Protein AF-A0A356BVE5-F1 (afdb_monomer_lite)

Foldseek 3Di:
DDPVVVVVVVVVVVVVVVVVVLVVVLVVLLVVLVVCLVVVNDLDDPVVLVVQLVVQLVPDDVVCSVVSSVVSVVSSVVSSVSSVVNCVVVVSVVVSLVVQQAPDDDQFAEEEEEPPQDPVNVVVVCVVRVNYDYDYDDDPLRQLQCQLVVVGFWYKAFDDPVVVVSCVVSVKDFDDWDPDVGIITIIHNGNHDDPPDPDDDDDDDDDDPPDD

Secondary structure (DSSP, 8-state):
--HHHHHHHHHHHHHHHHHHHHHHHHHHHHHHHHHHHHHT--S--HHHHHHHHHHHHHTS-TTTHHHHHHHHHHHHHHHHHHHHHHHHHTTHHHHHHHHHTTSPPPPP-EEEE-TT--HHHHHHHHHHSTTPEEEE-S-HHHHHHHHHHTSSSEEEEES-HHHHHHHHHHT-EEEEEEESSSEEEEEESS----TT-S--------------

Sequence (212 aa):
MGELERLRQELSIIDQGLLEQFLKRMMIVDQVAEHKGKTEGKVFIPEQEERVVREAEANTPPEFRPYASVFARTLMRLSRERQYERLMDSGLVLVQVLQHAKEPQGQVRTLALLPGLGRDDTQVVAALYPEAALVQTDDAGSACRQVAEGSIDYALLPFTEELVFLLEKHALYVQACLPLNRRYFAVGSKLILPSDVQSVRFLIQIKTVETL

pLDDT: mean 80.47, std 14.73, range [34.31, 97.88]

Radius of gyration: 22.41 Å; chains: 1; bounding box: 54×41×66 Å

Structure (mmCIF, N/CA/C/O backbone):
data_AF-A0A356BVE5-F1
#
_entry.id   AF-A0A356BVE5-F1
#
loop_
_atom_site.group_PDB
_atom_site.id
_atom_site.type_symbol
_atom_site.label_atom_id
_atom_site.label_alt_id
_atom_site.label_comp_id
_atom_site.label_asym_id
_atom_site.label_entity_id
_atom_site.label_seq_id
_atom_site.pdbx_PDB_ins_code
_atom_site.Cartn_x
_atom_site.Cartn_y
_atom_site.Cartn_z
_atom_site.occupancy
_atom_site.B_iso_or_equiv
_atom_site.auth_seq_id
_atom_site.auth_comp_id
_atom_site.auth_asym_id
_atom_site.auth_atom_id
_atom_site.pdbx_PDB_model_num
ATOM 1 N N . MET A 1 1 ? -22.995 8.667 40.325 1.00 64.56 1 MET A N 1
ATOM 2 C CA . MET A 1 1 ? -22.071 8.535 39.178 1.00 64.56 1 MET A CA 1
ATOM 3 C C . MET A 1 1 ? -20.786 9.259 39.516 1.00 64.56 1 MET A C 1
ATOM 5 O O . MET A 1 1 ? -20.868 10.403 39.946 1.00 64.56 1 MET A O 1
ATOM 9 N N . GLY A 1 2 ? -19.644 8.576 39.420 1.00 91.75 2 GLY A N 1
ATOM 10 C CA . GLY A 1 2 ? -18.334 9.193 39.641 1.00 91.75 2 GLY A CA 1
ATOM 11 C C . GLY A 1 2 ? -17.911 10.048 38.447 1.00 91.75 2 GLY A C 1
ATOM 12 O O . GLY A 1 2 ? -18.400 9.842 37.340 1.00 91.75 2 GLY A O 1
ATOM 13 N N . GLU A 1 3 ? -16.997 10.988 38.670 1.00 92.00 3 GLU A N 1
ATOM 14 C CA . GLU A 1 3 ? -16.529 11.931 37.643 1.00 92.00 3 GLU A CA 1
ATOM 15 C C . GLU A 1 3 ? -15.923 11.232 36.417 1.00 92.00 3 GLU A C 1
ATOM 17 O O . GLU A 1 3 ? -16.231 11.576 35.281 1.00 92.00 3 GLU A O 1
ATOM 22 N N . LEU A 1 4 ? -15.156 10.162 36.640 1.00 94.81 4 LEU A N 1
ATOM 23 C CA . LEU A 1 4 ? -14.593 9.342 35.567 1.00 94.81 4 LEU A CA 1
ATOM 24 C C . LEU A 1 4 ? -15.667 8.730 34.654 1.00 94.81 4 LEU A C 1
ATOM 26 O O . LEU A 1 4 ? -15.453 8.594 33.453 1.00 94.81 4 LEU A O 1
ATOM 30 N N . GLU A 1 5 ? -16.816 8.356 35.218 1.00 95.62 5 GLU A N 1
ATOM 31 C CA . GLU A 1 5 ? -17.900 7.753 34.444 1.00 95.62 5 GLU A CA 1
ATOM 32 C C . GLU A 1 5 ? -18.555 8.784 33.521 1.00 95.62 5 GLU A C 1
ATOM 34 O O . GLU A 1 5 ? -18.865 8.469 32.378 1.00 95.62 5 GLU A O 1
ATOM 39 N N . ARG A 1 6 ? -18.687 10.039 33.975 1.00 95.94 6 ARG A N 1
ATOM 40 C CA . ARG A 1 6 ? -19.189 11.131 33.127 1.00 95.94 6 ARG A CA 1
ATOM 41 C C . ARG A 1 6 ? -18.248 11.413 31.961 1.00 95.94 6 ARG A C 1
ATOM 43 O O . ARG A 1 6 ? -18.699 11.457 30.824 1.00 95.94 6 ARG A O 1
ATOM 50 N N . LEU A 1 7 ? -16.943 11.505 32.226 1.00 97.12 7 LEU A N 1
ATOM 51 C CA . LEU A 1 7 ? -15.938 11.715 31.177 1.00 97.12 7 LEU A CA 1
ATOM 52 C C . LEU A 1 7 ? -15.963 10.593 30.125 1.00 97.12 7 LEU A C 1
ATOM 54 O O . LEU A 1 7 ? -15.844 10.854 28.931 1.00 97.12 7 LEU A O 1
ATOM 58 N N . ARG A 1 8 ? -16.169 9.337 30.543 1.00 95.25 8 ARG A N 1
ATOM 59 C CA . ARG A 1 8 ? -16.325 8.202 29.616 1.00 95.25 8 ARG A CA 1
ATOM 60 C C . ARG A 1 8 ? -17.600 8.288 28.784 1.00 95.25 8 ARG A C 1
ATOM 62 O O . ARG A 1 8 ? -17.574 7.934 27.610 1.00 95.25 8 ARG A O 1
ATOM 69 N N . GLN A 1 9 ? -18.698 8.760 29.369 1.00 96.25 9 GLN A N 1
ATOM 70 C CA . GLN A 1 9 ? -19.944 8.978 28.634 1.00 96.25 9 GLN A CA 1
ATOM 71 C C . GLN A 1 9 ? -19.797 10.080 27.583 1.00 96.25 9 GLN A C 1
ATOM 73 O O . GLN A 1 9 ? -20.252 9.904 26.456 1.00 96.25 9 GLN A O 1
ATOM 78 N N . GLU A 1 10 ? -19.118 11.176 27.920 1.00 97.25 10 GLU A N 1
ATOM 79 C CA . GLU A 1 10 ? -18.813 12.244 26.964 1.00 97.25 10 GLU A CA 1
ATOM 80 C C . GLU A 1 10 ? -17.939 11.737 25.808 1.00 97.25 10 GLU A C 1
ATOM 82 O O . GLU A 1 10 ? -18.265 11.983 24.646 1.00 97.25 10 GLU A O 1
ATOM 87 N N . LEU A 1 11 ? -16.893 10.953 26.103 1.00 96.69 11 LEU A N 1
ATOM 88 C CA . LEU A 1 11 ? -16.076 10.303 25.070 1.00 96.69 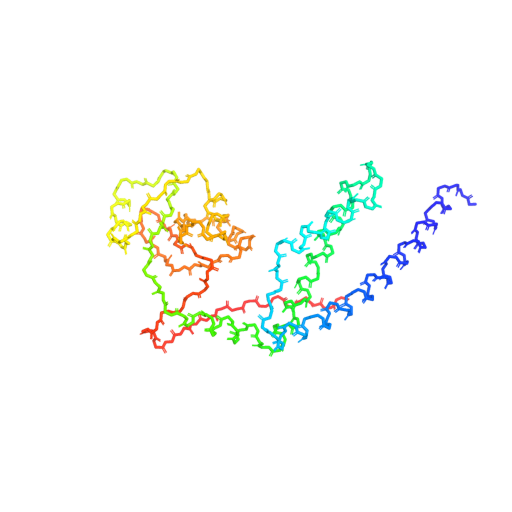11 LEU A CA 1
ATOM 89 C C . LEU A 1 11 ? -16.908 9.381 24.177 1.00 96.69 11 LEU A C 1
ATOM 91 O O . LEU A 1 11 ? -16.806 9.468 22.959 1.00 96.69 11 LEU A O 1
ATOM 95 N N . SER A 1 12 ? -17.790 8.564 24.756 1.00 96.00 12 SER A N 1
ATOM 96 C CA . SER A 1 12 ? -18.639 7.655 23.980 1.00 96.00 12 SER A CA 1
ATOM 97 C C . SER A 1 12 ? -19.542 8.389 22.983 1.00 96.00 12 SER A C 1
ATOM 99 O O . SER A 1 12 ? -19.793 7.869 21.896 1.00 96.00 12 SER A O 1
ATOM 101 N N . ILE A 1 13 ? -20.034 9.583 23.329 1.00 97.50 13 ILE A N 1
ATOM 102 C CA . ILE A 1 13 ? -20.835 10.416 22.420 1.00 97.50 13 ILE A CA 1
ATOM 103 C C . ILE A 1 13 ? -19.965 10.943 21.270 1.00 97.50 13 ILE A C 1
ATOM 105 O O . ILE A 1 13 ? -20.386 10.921 20.112 1.00 97.50 13 ILE A O 1
ATOM 109 N N . ILE A 1 14 ? -18.744 11.391 21.575 1.00 97.88 14 ILE A N 1
ATOM 110 C CA . ILE A 1 14 ? -17.784 11.856 20.564 1.00 97.88 14 ILE A CA 1
ATOM 111 C C . ILE A 1 14 ? -17.415 10.713 19.613 1.00 97.88 14 ILE A C 1
ATOM 113 O O . ILE A 1 14 ? -17.459 10.899 18.397 1.00 97.88 14 ILE A O 1
ATOM 117 N N . ASP A 1 15 ? -17.115 9.529 20.145 1.00 96.62 15 ASP A N 1
ATOM 118 C CA . ASP A 1 15 ? -16.732 8.348 19.367 1.00 96.62 15 ASP A CA 1
ATOM 119 C C . ASP A 1 15 ? -17.838 7.925 18.394 1.00 96.62 15 ASP A C 1
ATOM 121 O O . ASP A 1 15 ? -17.567 7.607 17.233 1.00 96.62 15 ASP A O 1
ATOM 125 N N . GLN A 1 16 ? -19.099 7.996 18.827 1.00 96.62 16 GLN A N 1
ATOM 126 C CA . GLN A 1 16 ? -20.240 7.750 17.950 1.00 96.62 16 GLN A CA 1
ATOM 127 C C . GLN A 1 16 ? -20.296 8.767 16.799 1.00 96.62 16 GLN A C 1
ATOM 129 O O . GLN A 1 16 ? -20.445 8.381 15.638 1.00 96.62 16 GLN A O 1
ATOM 134 N N . GLY A 1 17 ? -20.105 10.056 17.095 1.00 97.44 17 GLY A N 1
ATOM 135 C CA . GLY A 1 17 ? -20.047 11.103 16.073 1.00 97.44 17 GLY A CA 1
ATOM 136 C C . GLY A 1 17 ? -18.886 10.916 15.088 1.00 97.44 17 GLY A C 1
ATOM 137 O O . GLY A 1 17 ? -19.061 11.100 13.880 1.00 97.44 17 GLY A O 1
ATOM 138 N N . LEU A 1 18 ? -17.713 10.498 15.573 1.00 95.69 18 LEU A N 1
ATOM 139 C CA . LEU A 1 18 ? -16.561 10.173 14.729 1.00 95.69 18 LEU A CA 1
ATOM 140 C C . LEU A 1 18 ? -16.871 9.009 13.786 1.00 95.69 18 LEU A C 1
ATOM 142 O O . LEU A 1 18 ? -16.563 9.097 12.594 1.00 95.69 18 LEU A O 1
ATOM 146 N N . LEU A 1 19 ? -17.516 7.953 14.287 1.00 94.94 19 LEU A N 1
ATOM 147 C CA . LEU A 1 19 ? -17.893 6.799 13.477 1.00 94.94 19 LEU A CA 1
ATOM 148 C C . LEU A 1 19 ? -18.909 7.177 12.392 1.00 94.94 19 LEU A C 1
ATOM 150 O O . LEU A 1 19 ? -18.748 6.788 11.236 1.00 94.94 19 LEU A O 1
ATOM 154 N N . GLU A 1 20 ? -19.912 7.995 12.717 1.00 97.00 20 GLU A N 1
ATOM 155 C CA . GLU A 1 20 ? -20.885 8.486 11.735 1.00 97.00 20 GLU A CA 1
ATOM 156 C C . GLU A 1 20 ? -20.225 9.299 10.610 1.00 97.00 20 GLU A C 1
ATOM 158 O O . GLU A 1 20 ? -20.538 9.113 9.429 1.00 97.00 20 GLU A O 1
ATOM 163 N N . GLN A 1 21 ? -19.290 10.192 10.951 1.00 97.50 21 GLN A N 1
ATOM 164 C CA . GLN A 1 21 ? -18.545 10.967 9.953 1.00 97.50 21 GLN A CA 1
ATOM 165 C C . GLN A 1 21 ? -17.610 10.081 9.129 1.00 97.50 21 GLN A C 1
ATOM 167 O O . GLN A 1 21 ? -17.498 10.256 7.912 1.00 97.50 21 GLN A O 1
ATOM 172 N N . PHE A 1 22 ? -16.979 9.094 9.763 1.00 95.19 22 PHE A N 1
ATOM 173 C CA . PHE A 1 22 ? -16.153 8.114 9.075 1.00 95.19 22 PHE A CA 1
ATOM 174 C C . PHE A 1 22 ? -16.964 7.310 8.049 1.00 95.19 22 PHE A C 1
ATOM 176 O O . PHE A 1 22 ? -16.533 7.184 6.904 1.00 95.19 22 PHE A O 1
ATOM 183 N N . LEU A 1 23 ? -18.166 6.843 8.394 1.00 94.69 23 LEU A N 1
ATOM 184 C CA . LEU A 1 23 ? -19.033 6.111 7.464 1.00 94.69 23 LEU A CA 1
ATOM 185 C C . LEU A 1 23 ? -19.433 6.965 6.255 1.00 94.69 23 LEU A C 1
ATOM 187 O O . LEU A 1 23 ? -19.288 6.521 5.114 1.00 94.69 23 LEU A O 1
ATOM 191 N N . LYS A 1 24 ? -19.851 8.219 6.477 1.00 97.12 24 LYS A N 1
ATOM 192 C CA . LYS A 1 24 ? -20.146 9.169 5.386 1.00 97.12 24 LYS A CA 1
ATOM 193 C C . LYS A 1 24 ? -18.942 9.354 4.468 1.00 97.12 24 LYS A C 1
ATOM 195 O O . LYS A 1 24 ? -19.069 9.331 3.245 1.00 97.12 24 LYS A O 1
ATOM 200 N N . ARG A 1 25 ? -17.756 9.492 5.059 1.00 96.56 2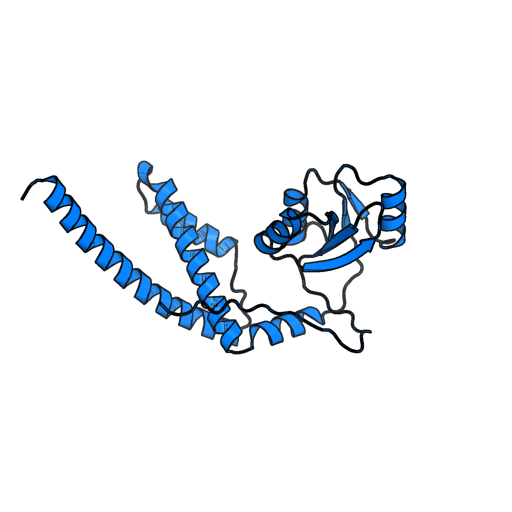5 ARG A N 1
ATOM 201 C CA . ARG A 1 25 ? -16.497 9.588 4.325 1.00 96.56 25 ARG A CA 1
ATOM 202 C C . ARG A 1 25 ? -16.242 8.337 3.478 1.00 96.56 25 ARG A C 1
ATOM 204 O O . ARG A 1 25 ? -15.861 8.482 2.320 1.00 96.56 25 ARG A O 1
ATOM 211 N N . MET A 1 26 ? -16.482 7.133 3.999 1.00 94.06 26 MET A N 1
ATOM 212 C CA . MET A 1 26 ? -16.304 5.887 3.239 1.00 94.06 26 MET A CA 1
ATOM 213 C C . MET A 1 26 ? -17.285 5.757 2.064 1.00 94.06 26 MET A C 1
ATOM 215 O O . MET A 1 26 ? -16.895 5.283 1.000 1.00 94.06 26 MET A O 1
ATOM 219 N N . MET A 1 27 ? -18.515 6.264 2.189 1.00 94.38 27 MET A N 1
ATOM 220 C CA . MET A 1 27 ? -19.449 6.339 1.054 1.00 94.38 27 MET A CA 1
ATOM 221 C C . MET A 1 27 ? -18.940 7.262 -0.064 1.00 94.38 27 MET A C 1
ATOM 223 O O . MET A 1 27 ? -19.123 6.970 -1.243 1.00 94.38 27 MET A O 1
ATOM 227 N N . ILE A 1 28 ? -18.274 8.366 0.286 1.00 95.81 28 ILE A N 1
ATOM 228 C CA . ILE A 1 28 ? -17.637 9.250 -0.702 1.00 95.81 28 ILE A CA 1
ATOM 229 C C . ILE A 1 28 ? -16.434 8.550 -1.347 1.00 95.81 28 ILE A C 1
ATOM 231 O O . ILE A 1 28 ? -16.232 8.666 -2.553 1.00 95.81 28 ILE A O 1
ATOM 235 N N . VAL A 1 29 ? -15.652 7.789 -0.576 1.00 91.69 29 VAL A N 1
ATOM 236 C CA . VAL A 1 29 ? -14.533 6.989 -1.106 1.00 91.69 29 VAL A CA 1
ATOM 237 C C . VAL A 1 29 ? -15.011 5.995 -2.170 1.00 91.69 29 VAL A C 1
ATOM 239 O O . VAL A 1 29 ? -14.352 5.867 -3.201 1.00 91.69 29 VAL A O 1
ATOM 242 N N . ASP A 1 30 ? -16.167 5.358 -1.973 1.00 88.94 30 ASP A N 1
ATOM 243 C CA . ASP A 1 30 ? -16.787 4.492 -2.984 1.00 88.94 30 ASP A CA 1
ATOM 244 C C . ASP A 1 30 ? -17.065 5.247 -4.298 1.00 88.94 30 ASP A C 1
ATOM 246 O O . ASP A 1 30 ? -16.739 4.756 -5.379 1.00 88.94 30 ASP A O 1
ATOM 250 N N . GLN A 1 31 ? -17.599 6.470 -4.219 1.00 91.38 31 GLN A N 1
ATOM 251 C CA . GLN A 1 31 ? -17.848 7.311 -5.398 1.00 91.38 31 GLN A CA 1
ATOM 252 C C . GLN A 1 31 ? -16.543 7.747 -6.082 1.00 91.38 31 GLN A C 1
ATOM 254 O O . GLN A 1 31 ? -16.457 7.775 -7.311 1.00 91.38 31 GLN A O 1
ATOM 259 N N . VAL A 1 32 ? -15.502 8.058 -5.300 1.00 88.56 32 VAL A N 1
ATOM 260 C CA . VAL A 1 32 ? -14.163 8.376 -5.823 1.00 88.56 32 VAL A CA 1
ATOM 261 C C . VAL A 1 32 ? -13.578 7.177 -6.569 1.00 88.56 32 VAL A C 1
ATOM 263 O O . VAL A 1 32 ? -13.004 7.364 -7.642 1.00 88.56 32 VAL A O 1
ATOM 266 N N . ALA A 1 33 ? -13.740 5.961 -6.041 1.00 81.94 33 ALA A N 1
ATOM 267 C CA . ALA A 1 33 ? -13.296 4.734 -6.698 1.00 81.94 33 ALA A CA 1
ATOM 268 C C . ALA A 1 33 ? -13.981 4.554 -8.059 1.00 81.94 33 ALA A C 1
ATOM 270 O O . ALA A 1 33 ? -13.308 4.341 -9.065 1.00 81.94 33 ALA A O 1
ATOM 271 N N . GLU A 1 34 ? -15.306 4.717 -8.107 1.00 84.19 34 GLU A N 1
ATOM 272 C CA . GLU A 1 34 ? -16.080 4.616 -9.348 1.00 84.19 34 GLU A CA 1
ATOM 273 C C . GLU A 1 34 ? -15.639 5.663 -10.383 1.00 84.19 34 GLU A C 1
ATOM 275 O O . GLU A 1 34 ? -15.455 5.348 -11.560 1.00 84.19 34 GLU A O 1
ATOM 280 N N . HIS A 1 35 ? -15.424 6.908 -9.949 1.00 83.62 35 HIS A N 1
ATOM 281 C CA . HIS A 1 35 ? -14.954 7.974 -10.830 1.00 83.62 35 HIS A CA 1
ATOM 282 C C . HIS A 1 35 ? -13.553 7.688 -11.385 1.00 83.62 35 HIS A C 1
ATOM 284 O O . HIS A 1 35 ? -13.338 7.817 -12.589 1.00 83.62 35 HIS A O 1
ATOM 290 N N . LYS A 1 36 ? -12.611 7.261 -10.534 1.00 77.25 36 LYS A N 1
ATOM 291 C CA . LYS A 1 36 ? -11.247 6.899 -10.949 1.00 77.25 36 LYS A CA 1
ATOM 292 C C . LYS A 1 36 ? -11.218 5.684 -11.871 1.00 77.25 36 LYS A C 1
ATOM 294 O O . LYS A 1 36 ? -10.424 5.666 -12.802 1.00 77.25 36 LYS A O 1
ATOM 299 N N . GLY A 1 37 ? -12.101 4.708 -11.659 1.00 68.50 37 GLY A N 1
ATOM 300 C CA . GLY A 1 37 ? -12.251 3.566 -12.561 1.00 68.50 37 GLY A CA 1
ATOM 301 C C . GLY A 1 37 ? -12.640 3.989 -13.981 1.00 68.50 37 GLY A C 1
ATOM 302 O O . GLY A 1 37 ? -12.123 3.432 -14.942 1.00 68.50 37 GLY A O 1
ATOM 303 N N . LYS A 1 38 ? -13.490 5.018 -14.117 1.00 70.75 38 LYS A N 1
ATOM 304 C CA . LYS A 1 38 ? -13.909 5.581 -15.416 1.00 70.75 38 LYS A CA 1
ATOM 305 C C . LYS A 1 38 ? -12.834 6.444 -16.084 1.00 70.75 38 LYS A C 1
ATOM 307 O O . LYS A 1 38 ? -12.825 6.539 -17.305 1.00 70.75 38 LYS A O 1
ATOM 312 N N . THR A 1 39 ? -11.979 7.101 -15.301 1.00 71.00 39 THR A N 1
ATOM 313 C CA . THR A 1 39 ? -10.958 8.048 -15.791 1.00 71.00 39 THR A CA 1
ATOM 314 C C . THR A 1 39 ? -9.531 7.492 -15.783 1.00 71.00 39 THR A C 1
ATOM 316 O O . THR A 1 39 ? -8.602 8.231 -16.088 1.00 71.00 39 THR A O 1
ATOM 319 N N . GLU A 1 40 ? -9.350 6.215 -15.425 1.00 60.88 40 GLU A N 1
ATOM 320 C CA . GLU A 1 40 ? -8.048 5.537 -15.274 1.00 60.88 40 GLU A CA 1
ATOM 321 C C . GLU A 1 40 ? -7.094 6.222 -14.269 1.00 60.88 40 GLU A C 1
ATOM 323 O O . GLU A 1 40 ? -5.869 6.107 -14.334 1.00 60.88 40 GLU A O 1
ATOM 328 N N . GLY A 1 41 ? -7.651 6.943 -13.292 1.00 61.94 41 GLY A N 1
ATOM 329 C CA . GLY A 1 41 ? -6.875 7.663 -12.283 1.00 61.94 41 GLY A CA 1
ATOM 330 C C . GLY A 1 41 ? -6.212 6.738 -11.255 1.00 61.94 41 GLY A C 1
ATOM 331 O O . GLY A 1 41 ? -6.839 5.821 -10.724 1.00 61.94 41 GLY A O 1
ATOM 332 N N . LYS A 1 42 ? -4.955 7.026 -10.881 1.00 69.06 42 LYS A N 1
ATOM 333 C CA . LYS A 1 42 ? -4.237 6.279 -9.830 1.00 69.06 42 LYS A CA 1
ATOM 334 C C . LYS A 1 42 ? -4.932 6.411 -8.463 1.00 69.06 42 LYS A C 1
ATOM 336 O O . LYS A 1 42 ? -5.349 7.495 -8.039 1.00 69.06 42 LYS A O 1
ATOM 341 N N . VAL A 1 43 ? -5.025 5.300 -7.727 1.00 70.75 43 VAL A N 1
ATOM 342 C CA . VAL A 1 43 ? -5.578 5.288 -6.360 1.00 70.75 43 VAL A CA 1
ATOM 343 C C . VAL A 1 43 ? -4.628 5.984 -5.385 1.00 70.75 43 VAL A C 1
ATOM 345 O O . VAL A 1 43 ? -5.072 6.859 -4.643 1.00 70.75 43 VAL A O 1
ATOM 348 N N . PHE A 1 44 ? -3.334 5.653 -5.433 1.00 70.50 44 PHE A N 1
ATOM 349 C CA . PHE A 1 44 ? -2.294 6.268 -4.607 1.00 70.50 44 PHE A CA 1
ATOM 350 C C . PHE A 1 44 ? -1.589 7.414 -5.345 1.00 70.50 44 PHE A C 1
ATOM 352 O O . PHE A 1 44 ? -1.034 7.217 -6.426 1.00 70.50 44 PHE A O 1
ATOM 359 N N . ILE A 1 45 ? -1.608 8.606 -4.742 1.00 75.75 45 ILE A N 1
ATOM 360 C CA . ILE A 1 45 ? -0.908 9.804 -5.224 1.00 75.75 45 ILE A CA 1
ATOM 361 C C . ILE A 1 45 ? -0.165 10.406 -4.017 1.00 75.75 45 ILE A C 1
ATOM 363 O O . ILE A 1 45 ? -0.806 11.066 -3.195 1.00 75.75 45 ILE A O 1
ATOM 367 N N . PRO A 1 46 ? 1.156 10.174 -3.877 1.00 71.31 46 PRO A N 1
ATOM 368 C CA . PRO A 1 46 ? 1.920 10.552 -2.684 1.00 71.31 46 PRO A CA 1
ATOM 369 C C . PRO A 1 46 ? 1.793 12.032 -2.307 1.00 71.31 46 PRO A C 1
ATOM 371 O O . PRO A 1 46 ? 1.544 12.358 -1.150 1.00 71.31 46 PRO A O 1
ATOM 374 N N . GLU A 1 47 ? 1.900 12.926 -3.291 1.00 75.44 47 GLU A N 1
ATOM 375 C CA . GLU A 1 47 ? 1.840 14.378 -3.079 1.00 75.44 47 GLU A CA 1
ATOM 376 C C . GLU A 1 47 ? 0.490 14.827 -2.512 1.00 75.44 47 GLU A C 1
ATOM 378 O O . GLU A 1 47 ? 0.424 15.675 -1.622 1.00 75.44 47 GLU A O 1
ATOM 383 N N . GLN A 1 48 ? -0.595 14.218 -2.993 1.00 79.31 48 GLN A N 1
ATOM 384 C CA . GLN A 1 48 ? -1.943 14.517 -2.531 1.00 79.31 48 GLN A CA 1
ATOM 385 C C . GLN A 1 48 ? -2.155 14.053 -1.089 1.00 79.31 48 GLN A C 1
ATOM 387 O O . GLN A 1 48 ? -2.794 14.757 -0.308 1.00 79.31 48 GLN A O 1
ATOM 392 N N . GLU A 1 49 ? -1.635 12.883 -0.720 1.00 83.31 49 GLU A N 1
ATOM 393 C CA . GLU A 1 49 ? -1.749 12.390 0.654 1.00 83.31 49 GLU A CA 1
ATOM 394 C C . GLU A 1 49 ? -0.900 13.205 1.623 1.00 83.31 49 GLU A C 1
ATOM 396 O O . GLU A 1 49 ? -1.363 13.540 2.712 1.00 83.31 49 GLU A O 1
ATOM 401 N N . GLU A 1 50 ? 0.308 13.587 1.214 1.00 81.38 50 GLU A N 1
ATOM 402 C CA . GLU A 1 50 ? 1.169 14.444 2.022 1.00 81.38 50 GLU A CA 1
ATOM 403 C C . GLU A 1 50 ? 0.541 15.833 2.222 1.00 81.38 50 GLU A C 1
ATOM 405 O O . GLU A 1 50 ? 0.599 16.383 3.322 1.00 81.38 50 GLU A O 1
ATOM 410 N N . ARG A 1 51 ? -0.154 16.371 1.208 1.00 92.25 51 ARG A N 1
ATOM 411 C CA . ARG A 1 51 ? -0.953 17.598 1.346 1.00 92.25 51 ARG A CA 1
ATOM 412 C C . ARG A 1 51 ? -2.048 17.446 2.406 1.00 92.25 51 ARG A C 1
ATOM 414 O O . ARG A 1 51 ? -2.167 18.311 3.267 1.00 92.25 51 ARG A O 1
ATOM 421 N N . VAL A 1 52 ? -2.806 16.346 2.384 1.00 91.00 52 VAL A N 1
ATOM 422 C CA . VAL A 1 52 ? -3.870 16.079 3.373 1.00 91.00 52 VAL A CA 1
ATOM 423 C C . VAL A 1 52 ? -3.305 15.978 4.793 1.00 91.00 52 VAL A C 1
ATOM 425 O O . VAL A 1 52 ? -3.905 16.493 5.735 1.00 91.00 52 VAL A O 1
ATOM 428 N N . VAL A 1 53 ? -2.143 15.344 4.961 1.00 89.50 53 VAL A N 1
ATOM 429 C CA . VAL A 1 53 ? -1.477 15.238 6.268 1.00 89.50 53 VAL A CA 1
ATOM 430 C C . VAL A 1 53 ? -1.041 16.609 6.780 1.00 89.50 53 VAL A C 1
ATOM 432 O O . VAL A 1 53 ? -1.341 16.953 7.923 1.00 89.50 53 VAL A O 1
ATOM 435 N N . ARG A 1 54 ? -0.404 17.425 5.934 1.00 92.81 54 ARG A N 1
ATOM 436 C CA . ARG A 1 54 ? -0.001 18.792 6.303 1.00 92.81 54 ARG A CA 1
ATOM 437 C C . ARG A 1 54 ? -1.197 19.666 6.662 1.00 92.81 54 ARG A C 1
ATOM 439 O O . ARG A 1 54 ? -1.118 20.446 7.605 1.00 92.81 54 ARG A O 1
ATOM 446 N N . GLU A 1 55 ? -2.309 19.522 5.946 1.00 95.12 55 GLU A N 1
ATOM 447 C CA . GLU A 1 55 ? -3.560 20.213 6.269 1.00 95.12 55 GLU A CA 1
ATOM 448 C C . GLU A 1 55 ? -4.114 19.776 7.631 1.00 95.12 55 GLU A C 1
ATOM 450 O O . GLU A 1 55 ? -4.544 20.624 8.413 1.00 95.12 55 GLU A O 1
ATOM 455 N N . ALA A 1 56 ? -4.061 18.484 7.962 1.00 93.50 56 ALA A N 1
ATOM 456 C CA . ALA A 1 56 ? -4.469 17.998 9.279 1.00 93.50 56 ALA A CA 1
ATOM 457 C C . ALA A 1 56 ? -3.585 18.575 10.399 1.00 93.50 56 ALA A C 1
ATOM 459 O O . ALA A 1 56 ? -4.097 19.048 11.413 1.00 93.50 56 ALA A O 1
ATOM 460 N N . GLU A 1 57 ? -2.265 18.599 10.206 1.00 93.31 57 GLU A N 1
ATOM 461 C CA . GLU A 1 57 ? -1.316 19.169 11.170 1.00 93.31 57 GLU A CA 1
ATOM 462 C C . GLU A 1 57 ? -1.485 20.688 11.337 1.00 93.31 57 GLU A C 1
ATOM 464 O O . GLU A 1 57 ? -1.446 21.193 12.459 1.00 93.31 57 GLU A O 1
ATOM 469 N N . ALA A 1 58 ? -1.708 21.428 10.246 1.00 95.38 58 ALA A N 1
ATOM 470 C CA . ALA A 1 58 ? -1.881 22.882 10.275 1.00 95.38 58 ALA A CA 1
ATOM 471 C C . ALA A 1 58 ? -3.135 23.313 11.051 1.00 95.38 58 ALA A C 1
ATOM 473 O O . ALA A 1 58 ? -3.115 24.335 11.735 1.00 95.38 58 ALA A O 1
ATOM 474 N N . ASN A 1 59 ? -4.198 22.507 10.987 1.00 94.69 59 ASN A N 1
ATOM 475 C CA . ASN A 1 59 ? -5.459 22.749 11.690 1.00 94.69 59 ASN A CA 1
ATOM 476 C C . ASN A 1 59 ? -5.478 22.198 13.127 1.00 94.69 59 ASN A C 1
ATOM 478 O O . ASN A 1 59 ? -6.517 22.235 13.783 1.00 94.69 59 ASN A O 1
ATOM 482 N N . THR A 1 60 ? -4.347 21.687 13.623 1.00 95.06 60 THR A N 1
ATOM 483 C CA . THR A 1 60 ? -4.250 21.041 14.934 1.00 95.06 60 THR A CA 1
ATOM 484 C C . THR A 1 60 ? -3.267 21.792 15.849 1.00 95.06 60 THR A C 1
ATOM 486 O O . THR A 1 60 ? -2.177 22.177 15.397 1.00 95.06 60 THR A O 1
ATOM 489 N N . PRO A 1 61 ? -3.601 21.994 17.144 1.00 97.06 61 PRO A N 1
ATOM 490 C CA . PRO A 1 61 ? -2.671 22.557 18.124 1.00 97.06 61 PRO A CA 1
ATOM 491 C C . PRO A 1 61 ? -1.337 21.792 18.172 1.00 97.06 61 PRO A C 1
ATOM 493 O O . PRO A 1 61 ? -1.344 20.571 17.982 1.00 97.06 61 PRO A O 1
ATOM 496 N N . PRO A 1 62 ? -0.191 22.466 18.408 1.00 95.06 62 PRO A N 1
ATOM 497 C CA . PRO A 1 62 ? 1.141 21.858 18.328 1.00 95.06 62 PRO A CA 1
ATOM 498 C C . PRO A 1 62 ? 1.297 20.542 19.100 1.00 95.06 62 PRO A C 1
ATOM 500 O O . PRO A 1 62 ? 1.917 19.612 18.586 1.00 95.06 62 PRO A O 1
ATOM 503 N N . GLU A 1 63 ? 0.700 20.439 20.287 1.00 96.81 63 GLU A N 1
ATOM 504 C CA . GLU A 1 63 ? 0.742 19.252 21.143 1.00 96.81 63 GLU A CA 1
ATOM 505 C C . GLU A 1 63 ? 0.023 18.032 20.542 1.00 96.81 63 GLU A C 1
ATOM 507 O O . GLU A 1 63 ? 0.369 16.894 20.863 1.00 96.81 63 GLU A O 1
ATOM 512 N N . PHE A 1 64 ? -0.936 18.250 19.635 1.00 96.25 64 PHE A N 1
ATOM 513 C CA . PHE A 1 64 ? -1.744 17.191 19.031 1.00 96.25 64 PHE A CA 1
ATOM 514 C C . PHE A 1 64 ? -1.371 16.867 17.577 1.00 96.25 64 PHE A C 1
ATOM 516 O O . PHE A 1 64 ? -1.846 15.867 17.034 1.00 96.25 64 PHE A O 1
ATOM 523 N N . ARG A 1 65 ? -0.496 17.654 16.934 1.00 94.50 65 ARG A N 1
ATOM 524 C CA . ARG A 1 65 ? -0.108 17.456 15.520 1.00 94.50 65 ARG A CA 1
ATOM 525 C C . ARG A 1 65 ? 0.387 16.045 15.188 1.00 94.50 65 ARG A C 1
ATOM 527 O O . ARG A 1 65 ? -0.070 15.516 14.175 1.00 94.50 65 ARG A O 1
ATOM 534 N N . PRO A 1 66 ? 1.238 15.389 16.008 1.00 89.94 66 PRO A N 1
ATOM 535 C CA . PRO A 1 66 ? 1.665 14.021 15.716 1.00 89.94 66 PRO A CA 1
ATOM 536 C C . PRO A 1 66 ? 0.480 13.050 15.611 1.00 89.94 66 PRO A C 1
ATOM 538 O O . PRO A 1 66 ? 0.447 12.207 14.716 1.00 89.94 66 PRO A O 1
ATOM 541 N N . TYR A 1 67 ? -0.533 13.208 16.469 1.00 88.88 67 TYR A N 1
ATOM 542 C CA . TYR A 1 67 ? -1.740 12.381 16.439 1.00 88.88 67 TYR A CA 1
ATOM 543 C C . TYR A 1 67 ? -2.605 12.676 15.210 1.00 88.88 67 TYR A C 1
ATOM 545 O O . TYR A 1 67 ? -3.073 11.741 14.561 1.00 88.88 67 TYR A O 1
ATOM 553 N N . ALA A 1 68 ? -2.768 13.949 14.837 1.00 91.31 68 ALA A N 1
ATOM 554 C CA . ALA A 1 68 ? -3.498 14.331 13.626 1.00 91.31 68 ALA A CA 1
ATOM 555 C C . ALA A 1 68 ? -2.847 13.764 12.354 1.00 91.31 68 ALA A C 1
ATOM 557 O O . ALA A 1 68 ? -3.545 13.264 11.472 1.00 91.31 68 ALA A O 1
ATOM 558 N N . SER A 1 69 ? -1.512 13.766 12.297 1.00 81.62 69 SER A N 1
ATOM 559 C CA . SER A 1 69 ? -0.739 13.161 11.210 1.00 81.62 69 SER A CA 1
ATOM 560 C C . SER A 1 69 ? -1.032 11.665 11.071 1.00 81.62 69 SER A C 1
ATOM 562 O O . SER A 1 69 ? -1.401 11.184 9.996 1.00 81.62 69 SER A O 1
ATOM 564 N N . VAL A 1 70 ? -0.947 10.922 12.181 1.00 81.81 70 VAL A N 1
ATOM 565 C CA . VAL A 1 70 ? -1.239 9.479 12.222 1.00 81.81 70 VAL A CA 1
ATOM 566 C C . VAL A 1 70 ? -2.691 9.196 11.840 1.00 81.81 70 VAL A C 1
ATOM 568 O O . VAL A 1 70 ? -2.956 8.284 11.050 1.00 81.81 70 VAL A O 1
ATOM 571 N N . PHE A 1 71 ? -3.632 9.992 12.348 1.00 90.69 71 PHE A N 1
ATOM 572 C CA . PHE A 1 71 ? -5.049 9.863 12.028 1.00 90.69 71 PHE A CA 1
ATOM 573 C C . PHE A 1 71 ? -5.309 10.062 10.530 1.00 90.69 71 PHE A C 1
ATOM 575 O O . PHE A 1 71 ? -5.900 9.193 9.886 1.00 90.69 71 PHE A O 1
ATOM 582 N N . ALA A 1 72 ? -4.793 11.144 9.939 1.00 87.00 72 ALA A N 1
ATOM 583 C CA . ALA A 1 72 ? -4.948 11.436 8.515 1.00 87.00 72 ALA A CA 1
ATOM 584 C C . ALA A 1 72 ? -4.348 10.334 7.627 1.00 87.00 72 ALA A C 1
ATOM 586 O O . ALA A 1 72 ? -5.011 9.857 6.702 1.00 87.00 72 ALA A O 1
ATOM 587 N N . ARG A 1 73 ? -3.132 9.862 7.939 1.00 82.31 73 ARG A N 1
ATOM 588 C CA . ARG A 1 73 ? -2.489 8.748 7.214 1.00 82.31 73 ARG A CA 1
ATOM 589 C C . ARG A 1 73 ? -3.300 7.458 7.320 1.00 82.31 73 ARG A C 1
ATOM 591 O O . ARG A 1 73 ? -3.440 6.740 6.329 1.00 82.31 73 ARG A O 1
ATOM 598 N N . THR A 1 74 ? -3.877 7.182 8.488 1.00 80.75 74 THR A N 1
ATOM 599 C CA . THR A 1 74 ? -4.737 6.009 8.698 1.00 80.75 74 THR A CA 1
ATOM 600 C C . THR A 1 74 ? -6.010 6.102 7.863 1.00 80.75 74 THR A C 1
ATOM 602 O O . THR A 1 74 ? -6.344 5.154 7.154 1.00 80.75 74 THR A O 1
ATOM 605 N N . LEU A 1 75 ? -6.680 7.258 7.856 1.00 89.00 75 LEU A N 1
ATOM 606 C CA . LEU A 1 75 ? -7.853 7.487 7.010 1.00 89.00 75 LEU A CA 1
ATOM 607 C C . LEU A 1 75 ? -7.529 7.339 5.518 1.00 89.00 75 LEU A C 1
ATOM 609 O O . LEU A 1 75 ? -8.312 6.738 4.779 1.00 89.00 75 LEU A O 1
ATOM 613 N N . MET A 1 76 ? -6.386 7.859 5.057 1.00 84.06 76 MET A N 1
ATOM 614 C CA . MET A 1 76 ? -5.937 7.684 3.670 1.00 84.06 76 MET A CA 1
ATOM 615 C C . MET A 1 76 ? -5.716 6.207 3.341 1.00 84.06 76 MET A C 1
ATOM 617 O O . MET A 1 76 ? -6.238 5.735 2.331 1.00 84.06 76 MET A O 1
ATOM 621 N N . ARG A 1 77 ? -5.050 5.452 4.225 1.00 81.44 77 ARG A N 1
ATOM 622 C CA . ARG A 1 77 ? -4.841 4.007 4.061 1.00 81.44 77 ARG A CA 1
ATOM 623 C C . ARG A 1 77 ? -6.157 3.248 3.891 1.00 81.44 77 ARG A C 1
ATOM 625 O O . ARG A 1 77 ? -6.327 2.588 2.870 1.00 81.44 77 ARG A O 1
ATOM 632 N N . LEU A 1 78 ? -7.107 3.437 4.807 1.00 80.62 78 LEU A N 1
ATOM 633 C CA . LEU A 1 78 ? -8.432 2.803 4.734 1.00 80.62 78 LEU A CA 1
ATOM 634 C C . LEU A 1 78 ? -9.194 3.199 3.459 1.00 80.62 78 LEU A C 1
ATOM 636 O O . LEU A 1 78 ? -9.915 2.399 2.870 1.00 80.62 78 LEU A O 1
ATOM 640 N N . SER A 1 79 ? -9.001 4.433 2.985 1.00 86.06 79 SER A N 1
ATOM 641 C CA . SER A 1 79 ? -9.617 4.883 1.730 1.00 86.06 79 SER A CA 1
ATOM 642 C C . SER A 1 79 ? -9.060 4.156 0.519 1.00 86.06 79 SER A C 1
ATOM 644 O O . SER A 1 79 ? -9.803 3.880 -0.420 1.00 86.06 79 SER A O 1
ATOM 646 N N . ARG A 1 80 ? -7.74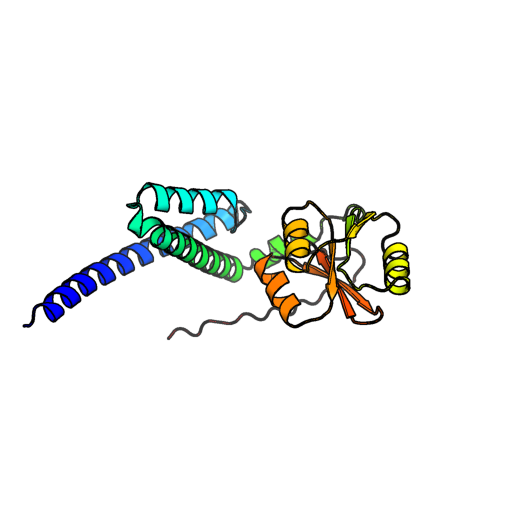5 3.917 0.490 1.00 82.25 80 ARG A N 1
ATOM 647 C CA . ARG A 1 80 ? -7.103 3.188 -0.605 1.00 82.25 80 ARG A CA 1
ATOM 648 C C . ARG A 1 80 ? -7.540 1.739 -0.612 1.00 82.25 80 ARG A C 1
ATOM 650 O O . ARG A 1 80 ? -7.930 1.261 -1.667 1.00 82.25 80 ARG A O 1
ATOM 657 N N . GLU A 1 81 ? -7.516 1.091 0.552 1.00 75.62 81 GLU A N 1
ATOM 658 C CA . GLU A 1 81 ? -7.987 -0.288 0.728 1.00 75.62 81 GLU A CA 1
ATOM 659 C C . GLU A 1 81 ? -9.397 -0.434 0.136 1.00 75.62 81 GLU A C 1
ATOM 661 O O . GLU A 1 81 ? -9.594 -1.216 -0.793 1.00 75.62 81 GLU A O 1
ATOM 666 N N . ARG A 1 82 ? -10.331 0.446 0.524 1.00 84.62 82 ARG A N 1
ATOM 667 C CA . ARG A 1 82 ? -11.694 0.432 -0.021 1.00 84.62 82 ARG A CA 1
ATOM 668 C C . ARG A 1 82 ? -11.781 0.738 -1.521 1.00 84.62 82 ARG A C 1
ATOM 670 O O . ARG A 1 82 ? -12.554 0.108 -2.236 1.00 84.62 82 ARG A O 1
ATOM 677 N N . GLN A 1 83 ? -11.006 1.702 -2.023 1.00 79.75 83 GLN A N 1
ATOM 678 C CA . GLN A 1 83 ? -10.949 1.989 -3.464 1.00 79.75 83 GLN A CA 1
ATOM 679 C C . GLN A 1 83 ? -10.479 0.764 -4.256 1.00 79.75 83 GLN A C 1
ATOM 681 O O . GLN A 1 83 ? -11.056 0.458 -5.298 1.00 79.75 83 GLN A O 1
ATOM 686 N N . TYR A 1 84 ? -9.463 0.055 -3.763 1.00 74.44 84 TYR A N 1
ATOM 687 C CA . TYR A 1 84 ? -8.966 -1.153 -4.411 1.00 74.44 84 TYR A CA 1
ATOM 688 C C . TYR A 1 84 ? -9.990 -2.283 -4.384 1.00 74.44 84 TYR A C 1
ATOM 690 O O . TYR A 1 84 ? -10.194 -2.891 -5.429 1.00 74.44 84 TYR A O 1
ATOM 698 N N . GLU A 1 85 ? -10.685 -2.517 -3.264 1.00 72.06 85 GLU A N 1
ATOM 699 C CA . GLU A 1 85 ? -11.799 -3.480 -3.198 1.00 72.06 85 GLU A CA 1
ATOM 700 C C . GLU A 1 85 ? -12.818 -3.225 -4.318 1.00 72.06 85 GLU A C 1
ATOM 702 O O . GLU A 1 85 ? -13.123 -4.112 -5.112 1.00 72.06 85 GLU A O 1
ATOM 707 N N . ARG A 1 86 ? -13.273 -1.975 -4.467 1.00 74.88 86 ARG A N 1
ATOM 708 C CA . ARG A 1 86 ? -14.292 -1.615 -5.468 1.00 74.88 86 ARG A CA 1
ATOM 709 C C . ARG A 1 86 ? -13.800 -1.746 -6.909 1.00 74.88 86 ARG A C 1
ATOM 711 O O . ARG A 1 86 ? -14.554 -2.156 -7.796 1.00 74.88 86 ARG A O 1
ATOM 718 N N . LEU A 1 87 ? -12.544 -1.394 -7.169 1.00 66.56 87 LEU A N 1
ATOM 719 C CA . LEU A 1 87 ? -11.949 -1.555 -8.496 1.00 66.56 87 LEU A CA 1
ATOM 720 C C . LEU A 1 87 ? -11.689 -3.042 -8.824 1.00 66.56 87 LEU A C 1
ATOM 722 O O . LEU A 1 87 ? -11.747 -3.435 -9.990 1.00 66.56 87 LEU A O 1
ATOM 726 N N . MET A 1 88 ? -11.416 -3.874 -7.815 1.00 63.28 88 MET A N 1
ATOM 727 C CA . MET A 1 88 ? -11.248 -5.324 -7.964 1.00 63.28 88 MET A CA 1
ATOM 728 C C . MET A 1 88 ? -12.582 -6.017 -8.260 1.00 63.28 88 MET A C 1
ATOM 730 O O . MET A 1 88 ? -12.647 -6.802 -9.204 1.00 63.28 88 MET A O 1
ATOM 734 N N . ASP A 1 89 ? -13.652 -5.672 -7.536 1.00 64.62 89 ASP A N 1
ATOM 735 C CA . ASP A 1 89 ? -15.004 -6.217 -7.750 1.00 64.62 89 ASP A CA 1
ATOM 736 C C . ASP A 1 89 ? -15.538 -5.941 -9.165 1.00 64.62 89 ASP A C 1
ATOM 738 O O . ASP A 1 89 ? -16.318 -6.715 -9.717 1.00 64.62 89 ASP A O 1
ATOM 742 N N . SER A 1 90 ? -15.102 -4.839 -9.781 1.00 61.22 90 SER A N 1
ATOM 743 C CA . SER A 1 90 ? -15.460 -4.485 -11.161 1.00 61.22 90 SER A CA 1
ATOM 744 C C . SER A 1 90 ? -14.585 -5.166 -12.224 1.00 61.22 90 SER A C 1
ATOM 746 O O . SER A 1 90 ? -14.824 -4.981 -13.416 1.00 61.22 90 SER A O 1
ATOM 748 N N . GLY A 1 91 ? -13.564 -5.938 -11.828 1.00 54.81 91 GLY A N 1
ATOM 749 C CA . GLY A 1 91 ? -12.596 -6.572 -12.734 1.00 54.81 91 GLY A CA 1
ATOM 750 C C . GLY A 1 91 ? -11.661 -5.588 -13.454 1.00 54.81 91 GLY A C 1
ATOM 751 O O . GLY A 1 91 ? -10.794 -6.008 -14.223 1.00 54.81 91 GLY A O 1
ATOM 752 N N . LEU A 1 92 ? -11.804 -4.283 -13.195 1.00 54.94 92 LEU A N 1
ATOM 753 C CA . LEU A 1 92 ? -11.093 -3.212 -13.893 1.00 54.94 92 LEU A CA 1
ATOM 754 C C . LEU A 1 92 ? -9.610 -3.165 -13.526 1.00 54.94 92 LEU A C 1
ATOM 756 O O . LEU A 1 92 ? -8.794 -2.904 -14.406 1.00 54.94 92 LEU A O 1
ATOM 760 N N . VAL A 1 93 ? -9.239 -3.482 -12.277 1.00 54.78 93 VAL A N 1
ATOM 761 C CA . VAL A 1 93 ? -7.822 -3.481 -11.850 1.00 54.78 93 VAL A CA 1
ATOM 762 C C . VAL A 1 93 ? -7.003 -4.449 -12.685 1.00 54.78 93 VAL A C 1
ATOM 764 O O . VAL A 1 93 ? -5.934 -4.085 -13.160 1.00 54.78 93 VAL A O 1
ATOM 767 N N . LEU A 1 94 ? -7.500 -5.669 -12.908 1.00 58.09 94 LEU A N 1
ATOM 768 C CA . LEU A 1 94 ? -6.752 -6.659 -13.676 1.00 58.09 94 LEU A CA 1
ATOM 769 C C . LEU A 1 94 ? -6.623 -6.231 -15.142 1.00 58.09 94 LEU A C 1
ATOM 771 O O . LEU A 1 94 ? -5.538 -6.321 -15.705 1.00 58.09 94 LEU A O 1
ATOM 775 N N . VAL A 1 95 ? -7.695 -5.711 -15.750 1.00 57.16 95 VAL A N 1
ATOM 776 C CA . VAL A 1 95 ? -7.657 -5.219 -17.137 1.00 57.16 95 VAL A CA 1
ATOM 777 C C . VAL A 1 95 ? -6.686 -4.044 -17.279 1.00 57.16 95 VAL A C 1
ATOM 779 O O . VAL A 1 95 ? -5.848 -4.070 -18.176 1.00 57.16 95 VAL A O 1
ATOM 782 N N . GLN A 1 96 ? -6.731 -3.067 -16.372 1.00 57.62 96 GLN A N 1
ATOM 783 C CA . GLN A 1 96 ? -5.835 -1.908 -16.382 1.00 57.62 96 GLN A CA 1
ATOM 784 C C . GLN A 1 96 ? -4.378 -2.317 -16.146 1.00 57.62 96 GLN A C 1
ATOM 786 O O . GLN A 1 96 ? -3.499 -1.903 -16.899 1.00 57.62 96 GLN A O 1
ATOM 791 N N . VAL A 1 97 ? -4.106 -3.165 -15.150 1.00 60.31 97 VAL A N 1
ATOM 792 C CA . VAL A 1 97 ? -2.754 -3.672 -14.863 1.00 60.31 97 VAL A CA 1
ATOM 793 C C . VAL A 1 97 ? -2.194 -4.434 -16.066 1.00 60.31 97 VAL A C 1
ATOM 795 O O . VAL A 1 97 ? -1.046 -4.216 -16.441 1.00 60.31 97 VAL A O 1
ATOM 798 N N . LEU A 1 98 ? -3.000 -5.271 -16.727 1.00 61.69 98 LEU A N 1
ATOM 799 C CA . LEU A 1 98 ? -2.578 -6.010 -17.921 1.00 61.69 98 LEU A CA 1
ATOM 800 C C . LEU A 1 98 ? -2.399 -5.114 -19.154 1.00 61.69 98 LEU A C 1
ATOM 802 O O . LEU A 1 98 ? -1.512 -5.378 -19.962 1.00 61.69 98 LEU A O 1
ATOM 806 N N . GLN A 1 99 ? -3.220 -4.074 -19.328 1.00 58.34 99 GLN A N 1
ATOM 807 C CA . GLN A 1 99 ? -3.076 -3.115 -20.429 1.00 58.34 99 GLN A CA 1
ATOM 808 C C . GLN A 1 99 ? -1.770 -2.324 -20.312 1.00 58.34 99 GLN A C 1
ATOM 810 O O . GLN A 1 99 ? -1.037 -2.225 -21.292 1.00 58.34 99 GLN A O 1
ATOM 815 N N . HIS A 1 100 ? -1.438 -1.847 -19.110 1.00 55.97 100 HIS A N 1
ATOM 816 C CA . HIS A 1 100 ? -0.182 -1.140 -18.853 1.00 55.97 100 HIS A CA 1
ATOM 817 C C . HIS A 1 100 ? 1.034 -2.078 -18.858 1.00 55.97 100 HIS A C 1
ATOM 819 O O . HIS A 1 100 ? 2.134 -1.654 -19.198 1.00 55.97 100 HIS A O 1
ATOM 825 N N . ALA A 1 101 ? 0.849 -3.364 -18.544 1.00 56.97 101 ALA A N 1
ATOM 826 C CA . ALA A 1 101 ? 1.925 -4.352 -18.587 1.00 56.97 101 ALA A CA 1
ATOM 827 C C . ALA A 1 101 ? 2.320 -4.804 -20.004 1.00 56.97 101 ALA A C 1
ATOM 829 O O . ALA A 1 101 ? 3.319 -5.506 -20.159 1.00 56.97 101 ALA A O 1
ATOM 830 N N . LYS A 1 102 ? 1.552 -4.411 -21.031 1.00 53.00 102 LYS A N 1
ATOM 831 C CA . LYS A 1 102 ? 1.866 -4.644 -22.451 1.00 53.00 102 LYS A CA 1
ATOM 832 C C . LYS A 1 102 ? 2.749 -3.558 -23.074 1.00 53.00 102 LYS A C 1
ATOM 834 O O . LYS A 1 102 ? 3.074 -3.679 -24.255 1.00 53.00 102 LYS A O 1
ATOM 839 N N . GLU A 1 103 ? 3.112 -2.500 -22.342 1.00 54.31 103 GLU A N 1
ATOM 840 C CA . GLU A 1 103 ? 4.043 -1.494 -22.862 1.00 54.31 103 GLU A CA 1
ATOM 841 C C . GLU A 1 103 ? 5.392 -2.160 -23.200 1.00 54.31 103 GLU A C 1
ATOM 843 O O . GLU A 1 103 ? 5.985 -2.803 -22.329 1.00 54.31 103 GLU A O 1
ATOM 848 N N . PRO A 1 104 ? 5.900 -2.036 -24.444 1.00 51.59 104 PRO A N 1
ATOM 849 C CA . PRO A 1 104 ? 7.222 -2.537 -24.784 1.00 51.59 104 PRO A CA 1
ATOM 850 C C . PRO A 1 104 ? 8.257 -1.807 -23.935 1.00 51.59 104 PRO A C 1
ATOM 852 O O . PRO A 1 104 ? 8.269 -0.576 -23.860 1.00 51.59 104 PRO A O 1
ATOM 855 N N . GLN A 1 105 ? 9.126 -2.568 -23.278 1.00 56.91 105 GLN A N 1
ATOM 856 C CA . GLN A 1 105 ? 10.188 -1.967 -22.495 1.00 56.91 105 GLN A CA 1
ATOM 857 C C . GLN A 1 105 ? 11.175 -1.220 -23.396 1.00 56.91 105 GLN A C 1
ATOM 859 O O . GLN A 1 105 ? 11.604 -1.726 -24.433 1.00 56.91 105 GLN A O 1
ATOM 864 N N . GLY A 1 106 ? 11.592 -0.037 -22.943 1.00 58.09 106 GLY A N 1
ATOM 865 C CA . GLY A 1 106 ? 12.940 0.436 -23.241 1.00 58.09 106 GLY A CA 1
ATOM 866 C C . GLY A 1 106 ? 13.961 -0.446 -22.516 1.00 58.09 106 GLY A C 1
ATOM 867 O O . GLY A 1 106 ? 13.647 -1.018 -21.472 1.00 58.09 106 GLY A O 1
ATOM 868 N N . GLN A 1 107 ? 15.168 -0.574 -23.068 1.00 69.81 107 GLN A N 1
ATOM 869 C CA . GLN A 1 107 ? 16.275 -1.290 -22.423 1.00 69.81 107 GLN A CA 1
ATOM 870 C C . GLN A 1 107 ? 16.487 -0.819 -20.981 1.00 69.81 107 GLN A C 1
ATOM 872 O O . GLN A 1 107 ? 16.458 0.381 -20.718 1.00 69.81 107 GLN A O 1
ATOM 877 N N . VAL A 1 108 ? 16.714 -1.767 -20.066 1.00 82.81 108 VAL A N 1
ATOM 878 C CA . VAL A 1 108 ? 17.128 -1.489 -18.682 1.00 82.81 108 VAL A CA 1
ATOM 879 C C . VAL A 1 108 ? 18.461 -0.740 -18.729 1.00 82.81 108 VAL A C 1
ATOM 881 O O . VAL A 1 108 ? 19.450 -1.291 -19.208 1.00 82.81 108 VAL A O 1
ATOM 884 N N . ARG A 1 109 ? 18.487 0.507 -18.252 1.00 87.31 109 ARG A N 1
ATOM 885 C CA . ARG A 1 109 ? 19.661 1.395 -18.275 1.00 87.31 109 ARG A CA 1
ATOM 886 C C . ARG A 1 109 ? 20.348 1.497 -16.931 1.00 87.31 109 ARG A C 1
ATOM 888 O O . ARG A 1 109 ? 21.541 1.772 -16.907 1.00 87.31 109 ARG A O 1
ATOM 895 N N . THR A 1 110 ? 19.632 1.282 -15.834 1.00 91.44 110 THR A N 1
ATOM 896 C CA . THR A 1 110 ? 20.206 1.394 -14.492 1.00 91.44 110 THR A CA 1
ATOM 897 C C . THR A 1 110 ? 19.718 0.270 -13.596 1.00 91.44 110 THR A C 1
ATOM 899 O O . THR A 1 110 ? 18.514 0.093 -13.404 1.00 91.44 110 THR A O 1
ATOM 902 N N . LEU A 1 111 ? 20.656 -0.470 -13.006 1.00 92.38 111 LEU A N 1
ATOM 903 C CA . LEU A 1 111 ? 20.361 -1.597 -12.130 1.00 92.38 111 LEU A CA 1
ATOM 904 C C . LEU A 1 111 ? 21.124 -1.466 -10.809 1.00 92.38 111 LEU A C 1
ATOM 906 O O . LEU A 1 111 ? 22.352 -1.393 -10.780 1.00 92.38 111 LEU A O 1
ATOM 910 N N . ALA A 1 112 ? 20.380 -1.449 -9.708 1.00 94.81 112 ALA A N 1
ATOM 911 C CA . ALA A 1 112 ? 20.913 -1.389 -8.358 1.00 94.81 112 ALA A CA 1
ATOM 912 C C . ALA A 1 112 ? 21.368 -2.760 -7.852 1.00 94.81 112 ALA A C 1
ATOM 914 O O . ALA A 1 112 ? 20.634 -3.749 -7.935 1.00 94.81 112 ALA A O 1
ATOM 915 N N . LEU A 1 113 ? 22.552 -2.785 -7.251 1.00 93.31 113 LEU A N 1
ATOM 916 C CA . LEU A 1 113 ? 23.148 -3.926 -6.575 1.00 93.31 113 LEU A CA 1
ATOM 917 C C . LEU A 1 113 ? 23.260 -3.635 -5.081 1.00 93.31 113 LEU A C 1
ATOM 919 O O . LEU A 1 113 ? 23.634 -2.534 -4.675 1.00 93.31 113 LEU A O 1
ATOM 923 N N . LEU A 1 114 ? 22.953 -4.648 -4.273 1.00 90.69 114 LEU A N 1
ATOM 924 C CA . LEU A 1 114 ? 23.144 -4.580 -2.832 1.00 90.69 114 LEU A CA 1
ATOM 925 C C . LEU A 1 114 ? 24.577 -4.935 -2.424 1.00 90.69 114 LEU A C 1
ATOM 927 O O . LEU A 1 114 ? 25.224 -5.755 -3.093 1.00 90.69 114 LEU A O 1
ATOM 931 N N . PRO A 1 115 ? 25.045 -4.421 -1.272 1.00 83.69 115 PRO A N 1
ATOM 932 C CA . PRO A 1 115 ? 26.345 -4.780 -0.737 1.00 83.69 115 PRO A CA 1
ATOM 933 C C . PRO A 1 115 ? 26.415 -6.285 -0.461 1.00 83.69 115 PRO A C 1
ATOM 935 O O . PRO A 1 115 ? 25.459 -6.905 0.011 1.00 83.69 115 PRO A O 1
ATOM 938 N N . GLY A 1 116 ? 27.570 -6.884 -0.751 1.00 80.88 116 GLY A N 1
ATOM 939 C CA . GLY A 1 116 ? 27.803 -8.314 -0.539 1.00 80.88 116 GLY A CA 1
ATOM 940 C C . GLY A 1 116 ? 27.451 -9.213 -1.726 1.00 80.88 116 GLY A C 1
ATOM 941 O O . GLY A 1 116 ? 27.549 -10.433 -1.597 1.00 80.88 116 GLY A O 1
ATOM 942 N N . LEU A 1 117 ? 27.081 -8.652 -2.883 1.00 84.38 117 LEU A N 1
ATOM 943 C CA . LEU A 1 117 ? 27.066 -9.410 -4.135 1.00 84.38 117 LEU A CA 1
ATOM 944 C C . LEU A 1 117 ? 28.506 -9.731 -4.572 1.00 84.38 117 LEU A C 1
ATOM 946 O O . LEU A 1 117 ? 29.367 -8.849 -4.605 1.00 84.38 117 LEU A O 1
ATOM 950 N N . GLY A 1 118 ? 28.780 -11.000 -4.882 1.00 83.62 118 GLY A N 1
ATOM 951 C CA . GLY A 1 118 ? 30.113 -11.451 -5.271 1.00 83.62 118 GLY A CA 1
ATOM 952 C C . GLY A 1 118 ? 30.566 -10.861 -6.608 1.00 83.62 118 GLY A C 1
ATOM 953 O O . GLY A 1 118 ? 29.754 -10.458 -7.445 1.00 83.62 118 GLY A O 1
ATOM 954 N N . ARG A 1 119 ? 31.884 -10.834 -6.842 1.00 84.12 119 ARG A N 1
ATOM 955 C CA . ARG A 1 119 ? 32.451 -10.339 -8.109 1.00 84.12 119 ARG A CA 1
ATOM 956 C C . ARG A 1 119 ? 31.985 -11.175 -9.304 1.00 84.12 119 ARG A C 1
ATOM 958 O O . ARG A 1 119 ? 31.675 -10.605 -10.345 1.00 84.12 119 ARG A O 1
ATOM 965 N N . ASP A 1 120 ? 31.894 -12.489 -9.124 1.00 86.81 120 ASP A N 1
ATOM 966 C CA . ASP A 1 120 ? 31.438 -13.423 -10.158 1.00 86.81 120 ASP A CA 1
ATOM 967 C C . ASP A 1 120 ? 29.951 -13.206 -10.472 1.00 86.81 120 ASP A C 1
ATOM 969 O O . ASP A 1 120 ? 29.579 -13.030 -11.630 1.00 86.81 120 ASP A O 1
ATOM 973 N N . ASP A 1 121 ? 29.109 -13.085 -9.441 1.00 88.44 121 ASP A N 1
ATOM 974 C CA . ASP A 1 121 ? 27.684 -12.767 -9.598 1.00 88.44 121 ASP A CA 1
ATOM 975 C C . ASP A 1 121 ? 27.479 -11.419 -10.306 1.00 88.44 121 ASP A C 1
ATOM 977 O O . ASP A 1 121 ? 26.615 -11.283 -11.170 1.00 88.44 121 ASP A O 1
ATOM 981 N N . THR A 1 122 ? 28.312 -10.424 -9.991 1.00 88.50 122 THR A N 1
ATOM 982 C CA . THR A 1 122 ? 28.267 -9.103 -10.636 1.00 88.50 122 THR A CA 1
ATOM 983 C C . THR A 1 122 ? 28.578 -9.197 -12.133 1.00 88.50 122 THR A C 1
ATOM 985 O O . THR A 1 122 ? 27.940 -8.514 -12.931 1.00 88.50 122 THR A O 1
ATOM 988 N N . GLN A 1 123 ? 29.512 -10.064 -12.544 1.00 86.88 123 GLN A N 1
ATOM 989 C CA . GLN A 1 123 ? 29.803 -10.300 -13.965 1.00 86.88 123 GLN A CA 1
ATOM 990 C C . GLN A 1 123 ? 28.637 -10.981 -14.683 1.00 86.88 123 GLN A C 1
ATOM 992 O O . GLN A 1 123 ? 28.312 -10.604 -15.807 1.00 86.88 123 GLN A O 1
ATOM 997 N N . VAL A 1 124 ? 27.978 -11.942 -14.029 1.00 88.00 124 VAL A N 1
ATOM 998 C CA . VAL A 1 124 ? 26.774 -12.588 -14.572 1.00 88.00 124 VAL A CA 1
ATOM 999 C C . VAL A 1 124 ? 25.664 -11.559 -14.775 1.00 88.00 124 VAL A C 1
ATOM 1001 O O . VAL A 1 124 ? 25.046 -11.521 -15.836 1.00 88.00 124 VAL A O 1
ATOM 1004 N N . VAL A 1 125 ? 25.441 -10.679 -13.797 1.00 87.25 125 VAL A N 1
ATOM 1005 C CA . VAL A 1 125 ? 24.442 -9.607 -13.907 1.00 87.25 125 VAL A CA 1
ATOM 1006 C C . VAL A 1 125 ? 24.793 -8.637 -15.038 1.00 87.25 125 VAL A C 1
ATOM 1008 O O . VAL A 1 125 ? 23.915 -8.301 -15.827 1.00 87.25 125 VAL A O 1
ATOM 1011 N N . ALA A 1 126 ? 26.063 -8.248 -15.182 1.00 87.50 126 ALA A N 1
ATOM 1012 C CA . ALA A 1 126 ? 26.512 -7.401 -16.289 1.00 87.50 126 ALA A CA 1
ATOM 1013 C C . ALA A 1 126 ? 26.289 -8.058 -17.663 1.00 87.50 126 ALA A C 1
ATOM 1015 O O . ALA A 1 126 ? 25.929 -7.380 -18.617 1.00 87.50 126 ALA A O 1
ATOM 1016 N N . ALA A 1 127 ? 26.461 -9.379 -17.773 1.00 85.31 127 ALA A N 1
ATOM 1017 C CA . ALA A 1 127 ? 26.198 -10.108 -19.013 1.00 85.31 127 ALA A CA 1
ATOM 1018 C C . ALA A 1 127 ? 24.698 -10.191 -19.349 1.00 85.31 127 ALA A C 1
ATOM 1020 O O . ALA A 1 127 ? 24.331 -10.189 -20.522 1.00 85.31 127 ALA A O 1
ATOM 1021 N N . LEU A 1 128 ? 23.835 -10.262 -18.332 1.00 83.06 128 LEU A N 1
ATOM 1022 C CA . LEU A 1 128 ? 22.378 -10.301 -18.498 1.00 83.06 128 LEU A CA 1
ATOM 1023 C C . LEU A 1 128 ? 21.775 -8.927 -18.802 1.00 83.06 128 LEU A C 1
ATOM 1025 O O . LEU A 1 128 ? 20.770 -8.843 -19.503 1.00 83.06 128 LEU A O 1
ATOM 1029 N N . TYR A 1 129 ? 22.401 -7.863 -18.302 1.00 87.12 129 TYR A N 1
ATOM 1030 C CA . TYR A 1 129 ? 21.999 -6.479 -18.531 1.00 87.12 129 TYR A CA 1
ATOM 1031 C C . TYR A 1 129 ? 23.176 -5.679 -19.115 1.00 87.12 129 TYR A C 1
ATOM 1033 O O . TYR A 1 129 ? 23.707 -4.794 -18.445 1.00 87.12 129 TYR A O 1
ATOM 1041 N N . PRO A 1 130 ? 23.599 -5.973 -20.361 1.00 83.06 130 PRO A N 1
ATOM 1042 C CA . PRO A 1 130 ? 24.829 -5.424 -20.943 1.00 83.06 130 PRO A CA 1
ATOM 1043 C C . PRO A 1 130 ? 24.794 -3.908 -21.151 1.00 83.06 130 PRO A C 1
ATOM 1045 O O . PRO A 1 130 ? 25.839 -3.272 -21.250 1.00 83.06 130 PRO A O 1
ATOM 1048 N N . GLU A 1 131 ? 23.599 -3.328 -21.211 1.00 86.00 131 GLU A N 1
ATOM 1049 C CA . GLU A 1 131 ? 23.393 -1.891 -21.397 1.00 86.00 131 GLU A CA 1
ATOM 1050 C C . GLU A 1 131 ? 23.058 -1.151 -20.098 1.00 86.00 131 GLU A C 1
ATOM 1052 O O . GLU A 1 131 ? 22.895 0.071 -20.107 1.00 86.00 131 GLU A O 1
ATOM 1057 N N . ALA A 1 132 ? 22.975 -1.871 -18.975 1.00 89.62 132 ALA A N 1
ATOM 1058 C CA . ALA A 1 132 ? 22.661 -1.276 -17.690 1.00 89.62 132 ALA A CA 1
ATOM 1059 C C . ALA A 1 132 ? 23.927 -0.797 -16.969 1.00 89.62 132 ALA A C 1
ATOM 1061 O O . ALA A 1 132 ? 24.875 -1.550 -16.740 1.00 89.62 132 ALA A O 1
ATOM 1062 N N . ALA A 1 133 ? 23.908 0.451 -16.516 1.00 91.88 133 ALA A N 1
ATOM 1063 C CA . ALA A 1 133 ? 24.818 0.953 -15.507 1.00 91.88 133 ALA A CA 1
ATOM 1064 C C . ALA A 1 133 ? 24.498 0.300 -14.154 1.00 91.88 133 ALA A C 1
ATOM 1066 O O . ALA A 1 133 ? 23.388 0.418 -13.627 1.00 91.88 133 ALA A O 1
ATOM 1067 N N . LEU A 1 134 ? 25.488 -0.385 -13.584 1.00 92.25 134 LEU A N 1
ATOM 1068 C CA . LEU A 1 134 ? 25.376 -1.020 -12.275 1.00 92.25 134 LEU A CA 1
ATOM 1069 C C . LEU A 1 134 ? 25.673 0.005 -11.175 1.00 92.25 134 LEU A C 1
ATOM 1071 O O . LEU A 1 134 ? 26.772 0.558 -11.118 1.00 92.25 134 LEU A O 1
ATOM 1075 N N . VAL A 1 135 ? 24.701 0.245 -10.297 1.00 93.31 135 VAL A N 1
ATOM 1076 C CA . VAL A 1 135 ? 24.793 1.217 -9.196 1.00 93.31 135 VAL A CA 1
ATOM 1077 C C . VAL A 1 135 ? 24.776 0.472 -7.867 1.00 93.31 135 VAL A C 1
ATOM 1079 O O . VAL A 1 135 ? 23.983 -0.442 -7.681 1.00 93.31 135 VAL A O 1
ATOM 1082 N N . GLN A 1 136 ? 25.644 0.844 -6.930 1.00 91.25 136 GLN A N 1
ATOM 1083 C CA . GLN A 1 136 ? 25.626 0.276 -5.580 1.00 91.25 136 GLN A CA 1
ATOM 1084 C C . GLN A 1 136 ? 24.667 1.066 -4.691 1.00 91.25 136 GLN A C 1
ATOM 1086 O O . GLN A 1 136 ? 24.649 2.295 -4.746 1.00 91.25 136 GLN A O 1
ATOM 1091 N N . THR A 1 137 ? 23.894 0.365 -3.867 1.00 90.44 137 THR A N 1
ATOM 1092 C CA . THR A 1 137 ? 23.006 0.981 -2.870 1.00 90.44 137 THR A CA 1
ATOM 1093 C C . THR A 1 137 ? 23.398 0.543 -1.472 1.00 90.44 137 THR A C 1
ATOM 1095 O O . THR A 1 137 ? 24.060 -0.475 -1.300 1.00 90.44 137 THR A O 1
ATOM 1098 N N . ASP A 1 138 ? 22.943 1.279 -0.463 1.00 87.88 138 ASP A N 1
ATOM 1099 C CA . ASP A 1 138 ? 23.261 0.959 0.930 1.00 87.88 138 ASP A CA 1
ATOM 1100 C C . ASP A 1 138 ? 22.469 -0.256 1.432 1.00 87.88 138 ASP A C 1
ATOM 1102 O O . ASP A 1 138 ? 23.025 -1.181 2.024 1.00 87.88 138 ASP A O 1
ATOM 1106 N N . ASP A 1 139 ? 21.160 -0.276 1.165 1.00 91.00 139 ASP A N 1
ATOM 1107 C CA . ASP A 1 139 ? 20.249 -1.305 1.663 1.00 91.00 139 ASP A CA 1
ATOM 1108 C C . ASP A 1 139 ? 19.060 -1.563 0.721 1.00 91.00 139 ASP A C 1
ATOM 1110 O O . ASP A 1 139 ? 18.780 -0.794 -0.205 1.00 91.00 139 ASP A O 1
ATOM 1114 N N . ALA A 1 140 ? 18.349 -2.666 0.975 1.00 89.81 140 ALA A N 1
ATOM 1115 C CA . ALA A 1 140 ? 17.220 -3.123 0.167 1.00 89.81 140 ALA A CA 1
ATOM 1116 C C . ALA A 1 140 ? 16.051 -2.129 0.153 1.00 89.81 140 ALA A C 1
ATOM 1118 O O . ALA A 1 140 ? 15.407 -1.955 -0.882 1.00 89.81 140 ALA A O 1
ATOM 1119 N N . GLY A 1 141 ? 15.789 -1.446 1.267 1.00 89.06 141 GLY A N 1
ATOM 1120 C CA . GLY A 1 141 ? 14.744 -0.432 1.367 1.00 89.06 141 GLY A CA 1
ATOM 1121 C C . GLY A 1 141 ? 15.076 0.828 0.570 1.00 89.06 141 GLY A C 1
ATOM 1122 O O . GLY A 1 141 ? 14.201 1.368 -0.110 1.00 89.06 141 GLY A O 1
ATOM 1123 N N . SER A 1 142 ? 16.332 1.280 0.606 1.00 90.44 142 SER A N 1
ATOM 1124 C CA . SER A 1 142 ? 16.827 2.378 -0.235 1.00 90.44 142 SER A CA 1
ATOM 1125 C C . SER A 1 142 ? 16.712 2.035 -1.721 1.00 90.44 142 SER A C 1
ATOM 1127 O O . SER A 1 142 ? 16.147 2.819 -2.485 1.00 90.44 142 SER A O 1
ATOM 1129 N N . ALA A 1 143 ? 17.142 0.833 -2.121 1.00 93.94 143 ALA A N 1
ATOM 1130 C CA . ALA A 1 143 ? 17.005 0.363 -3.497 1.00 93.94 143 ALA A CA 1
ATOM 1131 C C . ALA A 1 143 ? 15.533 0.331 -3.947 1.00 93.94 143 ALA A C 1
ATOM 1133 O O . ALA A 1 143 ? 15.190 0.885 -4.988 1.00 93.94 143 ALA A O 1
ATOM 1134 N N . CYS A 1 144 ? 14.636 -0.241 -3.136 1.00 91.44 144 CYS A N 1
ATOM 1135 C CA . CYS A 1 144 ? 13.204 -0.292 -3.449 1.00 91.44 144 CYS A CA 1
ATOM 1136 C C . CYS A 1 144 ? 12.587 1.100 -3.612 1.00 91.44 144 CYS A C 1
ATOM 1138 O O . CYS A 1 144 ? 11.778 1.326 -4.512 1.00 91.44 144 CYS A O 1
ATOM 1140 N N . ARG A 1 145 ? 12.980 2.049 -2.757 1.00 90.88 145 ARG A N 1
ATOM 1141 C CA . ARG A 1 145 ? 12.526 3.437 -2.844 1.00 90.88 145 ARG A CA 1
ATOM 1142 C C . ARG A 1 145 ? 12.979 4.096 -4.146 1.00 90.88 145 ARG A C 1
ATOM 1144 O O . ARG A 1 145 ? 12.149 4.680 -4.830 1.00 90.88 145 ARG A O 1
ATOM 1151 N N . GLN A 1 146 ? 14.251 3.949 -4.512 1.00 92.81 146 GLN A N 1
ATOM 1152 C CA . GLN A 1 146 ? 14.792 4.533 -5.742 1.00 92.81 146 GLN A CA 1
ATOM 1153 C C . GLN A 1 146 ? 14.137 3.943 -7.002 1.00 92.81 146 GLN A C 1
ATOM 1155 O O . GLN A 1 146 ? 13.883 4.685 -7.951 1.00 92.81 146 GLN A O 1
ATOM 1160 N N . VAL A 1 147 ? 13.810 2.641 -7.003 1.00 92.88 147 VAL A N 1
ATOM 1161 C CA . VAL A 1 147 ? 13.019 2.012 -8.082 1.00 92.88 147 VAL A CA 1
ATOM 1162 C C . VAL A 1 147 ? 11.617 2.621 -8.146 1.00 92.88 147 VAL A C 1
ATOM 1164 O O . VAL A 1 147 ? 11.141 2.974 -9.225 1.00 92.88 147 VAL A O 1
ATOM 1167 N N . ALA A 1 148 ? 10.943 2.763 -7.001 1.00 86.31 148 ALA A N 1
ATOM 1168 C CA . ALA A 1 148 ? 9.593 3.325 -6.938 1.00 86.31 148 ALA A CA 1
ATOM 1169 C C . ALA A 1 148 ? 9.541 4.796 -7.396 1.00 86.31 148 ALA A C 1
ATOM 1171 O O . ALA A 1 148 ? 8.563 5.218 -8.009 1.00 86.31 148 ALA A O 1
ATOM 1172 N N . GLU A 1 149 ? 10.600 5.561 -7.123 1.00 87.75 149 GLU A N 1
ATOM 1173 C CA . GLU A 1 149 ? 10.770 6.957 -7.549 1.00 87.75 149 GLU A CA 1
ATOM 1174 C C . GLU A 1 149 ? 11.196 7.092 -9.024 1.00 87.75 149 GLU A C 1
ATOM 1176 O O . GLU A 1 149 ? 11.099 8.179 -9.590 1.00 87.75 149 GLU A O 1
ATOM 1181 N N . GLY A 1 150 ? 11.634 6.001 -9.664 1.00 86.75 150 GLY A N 1
ATOM 1182 C CA . GLY A 1 150 ? 12.098 5.990 -11.056 1.00 86.75 150 GLY A CA 1
ATOM 1183 C C . GLY A 1 150 ? 13.528 6.504 -11.251 1.00 86.75 150 GLY A C 1
ATOM 1184 O O . GLY A 1 150 ? 13.934 6.763 -12.381 1.00 86.75 150 GLY A O 1
ATOM 1185 N N . SER A 1 151 ? 14.296 6.651 -10.168 1.00 89.62 151 SER A N 1
ATOM 1186 C CA . SER A 1 151 ? 15.714 7.045 -10.208 1.00 89.62 151 SER A CA 1
ATOM 1187 C C . SER A 1 151 ? 16.617 5.924 -10.738 1.00 89.62 151 SER A C 1
ATOM 1189 O O . SER A 1 151 ? 17.693 6.184 -11.275 1.00 89.62 151 SER A O 1
ATOM 1191 N N . ILE A 1 152 ? 16.175 4.675 -10.592 1.00 92.62 152 ILE A N 1
ATOM 1192 C CA . ILE A 1 152 ? 16.801 3.465 -11.134 1.00 92.62 152 ILE A CA 1
ATOM 1193 C C . ILE A 1 152 ? 15.714 2.584 -11.751 1.00 92.62 152 ILE A C 1
ATOM 1195 O O . ILE A 1 152 ? 14.573 2.603 -11.285 1.00 92.62 152 ILE A O 1
ATOM 1199 N N . ASP A 1 153 ? 16.060 1.798 -12.771 1.00 90.31 153 ASP A N 1
ATOM 1200 C CA . ASP A 1 153 ? 15.067 0.957 -13.439 1.00 90.31 153 ASP A CA 1
ATOM 1201 C C . ASP A 1 153 ? 14.748 -0.261 -12.579 1.00 90.31 153 ASP A C 1
ATOM 1203 O O . ASP A 1 153 ? 13.586 -0.467 -12.229 1.00 90.31 153 ASP A O 1
ATOM 1207 N N . TYR A 1 154 ? 15.781 -1.027 -12.199 1.00 93.25 154 TYR A N 1
ATOM 1208 C CA . TYR A 1 154 ? 15.651 -2.245 -11.396 1.00 93.25 154 TYR A CA 1
ATOM 1209 C C . TYR A 1 154 ? 16.554 -2.263 -10.167 1.00 93.25 154 TYR A C 1
ATOM 1211 O O . TYR A 1 154 ? 17.633 -1.677 -10.158 1.00 93.25 154 TYR A O 1
ATOM 1219 N N . ALA A 1 155 ? 16.141 -3.023 -9.154 1.00 94.44 155 ALA A N 1
ATOM 1220 C CA . ALA A 1 155 ? 16.987 -3.419 -8.033 1.00 94.44 155 ALA A CA 1
ATOM 1221 C C . ALA A 1 155 ? 17.112 -4.940 -7.951 1.00 94.44 155 ALA A C 1
ATOM 1223 O O . ALA A 1 155 ? 16.139 -5.665 -8.160 1.00 94.44 155 ALA A O 1
ATOM 1224 N N . LEU A 1 156 ? 18.312 -5.421 -7.631 1.00 93.12 156 LEU A N 1
ATOM 1225 C CA . LEU A 1 156 ? 18.595 -6.836 -7.445 1.00 93.12 156 LEU A CA 1
ATOM 1226 C C . LEU A 1 156 ? 18.570 -7.193 -5.954 1.00 93.12 156 LEU A C 1
ATOM 1228 O O . LEU A 1 156 ? 19.489 -6.858 -5.206 1.00 93.12 156 LEU A O 1
ATOM 1232 N N . LEU A 1 157 ? 17.526 -7.902 -5.525 1.00 92.00 157 LEU A N 1
ATOM 1233 C CA . LEU A 1 157 ? 17.268 -8.205 -4.114 1.00 92.00 157 LEU A CA 1
ATOM 1234 C C . LEU A 1 157 ? 17.348 -9.712 -3.839 1.00 92.00 157 LEU A C 1
ATOM 1236 O O . LEU A 1 157 ? 16.838 -10.496 -4.639 1.00 92.00 157 LEU A O 1
ATOM 1240 N N . PRO A 1 158 ? 17.973 -10.159 -2.736 1.00 89.38 158 PRO A N 1
ATOM 1241 C CA . PRO A 1 158 ? 18.016 -11.575 -2.396 1.00 89.38 158 PRO A CA 1
ATOM 1242 C C . PRO A 1 158 ? 16.624 -12.084 -2.013 1.00 89.38 158 PRO A C 1
ATOM 1244 O O . PRO A 1 158 ? 15.798 -11.343 -1.481 1.00 89.38 158 PRO A O 1
ATOM 1247 N N . PHE A 1 159 ? 16.372 -13.375 -2.232 1.00 85.88 159 PHE A N 1
ATOM 1248 C CA . PHE A 1 159 ? 15.153 -14.007 -1.741 1.00 85.88 159 PHE A CA 1
ATOM 1249 C C . PHE A 1 159 ? 15.189 -14.151 -0.216 1.00 85.88 159 PHE A C 1
ATOM 1251 O O . PHE A 1 159 ? 15.841 -15.050 0.315 1.00 85.88 159 PHE A O 1
ATOM 1258 N N . THR A 1 160 ? 14.484 -13.263 0.477 1.00 82.38 160 THR A N 1
ATOM 1259 C CA . THR A 1 160 ? 14.314 -13.263 1.935 1.00 82.38 160 THR A CA 1
ATOM 1260 C C . THR A 1 160 ? 12.848 -13.005 2.287 1.00 82.38 160 THR A C 1
ATOM 1262 O O . THR A 1 160 ? 12.067 -12.588 1.434 1.00 82.38 160 THR A O 1
ATOM 1265 N N . GLU A 1 161 ? 12.454 -13.228 3.543 1.00 75.44 161 GLU A N 1
ATOM 1266 C CA . GLU A 1 161 ? 11.098 -12.889 4.012 1.00 75.44 161 GLU A CA 1
ATOM 1267 C C . GLU A 1 161 ? 10.798 -11.386 3.881 1.00 75.44 161 GLU A C 1
ATOM 1269 O O . GLU A 1 161 ? 9.685 -10.991 3.536 1.00 75.44 161 GLU A O 1
ATOM 1274 N N . GLU A 1 162 ? 11.817 -10.545 4.068 1.00 78.25 162 GLU A N 1
ATOM 1275 C CA . GLU A 1 162 ? 11.717 -9.089 3.936 1.00 78.25 162 GLU A CA 1
ATOM 1276 C C . GLU A 1 162 ? 11.390 -8.640 2.502 1.00 78.25 162 GLU A C 1
ATOM 1278 O O . GLU A 1 162 ? 10.750 -7.606 2.316 1.00 78.25 162 GLU A O 1
ATOM 1283 N N . LEU A 1 163 ? 11.757 -9.429 1.483 1.00 76.94 163 LEU A N 1
ATOM 1284 C CA . LEU A 1 163 ? 11.482 -9.103 0.082 1.00 76.94 163 LEU A CA 1
ATOM 1285 C C . LEU A 1 163 ? 9.988 -8.878 -0.162 1.00 76.94 163 LEU A C 1
ATOM 1287 O O . LEU A 1 163 ? 9.615 -7.892 -0.787 1.00 76.94 163 LEU A O 1
ATOM 1291 N N . VAL A 1 164 ? 9.133 -9.771 0.343 1.00 74.12 164 VAL A N 1
ATOM 1292 C CA . VAL A 1 164 ? 7.678 -9.682 0.136 1.00 74.12 164 VAL A CA 1
ATOM 1293 C C . VAL A 1 164 ? 7.133 -8.391 0.745 1.00 74.12 164 VAL A C 1
ATOM 1295 O O . VAL A 1 164 ? 6.373 -7.674 0.096 1.00 74.12 164 VAL A O 1
ATOM 1298 N N . PHE A 1 165 ? 7.590 -8.054 1.952 1.00 73.56 165 PHE A N 1
ATOM 1299 C CA . PHE A 1 165 ? 7.215 -6.817 2.630 1.00 73.56 165 PHE A CA 1
ATOM 1300 C C . PHE A 1 165 ? 7.680 -5.568 1.866 1.00 73.56 165 PHE A C 1
ATOM 1302 O O . PHE A 1 165 ? 6.927 -4.604 1.733 1.00 73.56 165 PHE A O 1
ATOM 1309 N N . LEU A 1 166 ? 8.905 -5.574 1.335 1.00 77.69 166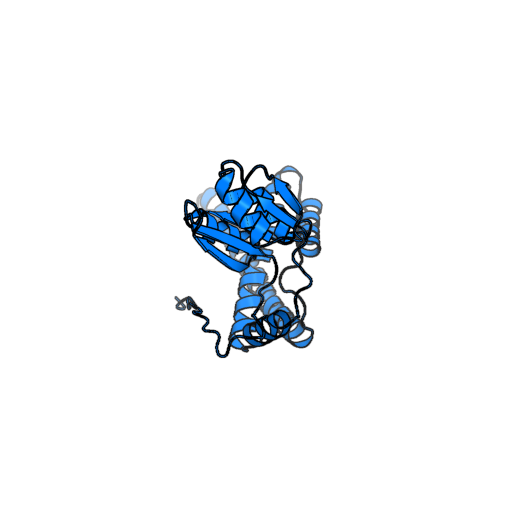 LEU A N 1
ATOM 1310 C CA . LEU A 1 166 ? 9.446 -4.456 0.560 1.00 77.69 166 LEU A CA 1
ATOM 1311 C C . LEU A 1 166 ? 8.706 -4.256 -0.766 1.00 77.69 166 LEU A C 1
ATOM 1313 O O . LEU A 1 166 ? 8.414 -3.114 -1.126 1.00 77.69 166 LEU A O 1
ATOM 1317 N N . LEU A 1 167 ? 8.368 -5.347 -1.461 1.00 76.12 167 LEU A N 1
ATOM 1318 C CA . LEU A 1 167 ? 7.571 -5.301 -2.687 1.00 76.12 167 LEU A CA 1
ATOM 1319 C C . LEU A 1 167 ? 6.202 -4.664 -2.433 1.00 76.12 167 LEU A C 1
ATOM 1321 O O . LEU A 1 167 ? 5.805 -3.768 -3.174 1.00 76.12 167 LEU A O 1
ATOM 1325 N N . GLU A 1 168 ? 5.509 -5.070 -1.365 1.00 73.44 168 GLU A N 1
ATOM 1326 C CA . GLU A 1 168 ? 4.206 -4.509 -0.991 1.00 73.44 168 GLU A CA 1
ATOM 1327 C C . GLU A 1 168 ? 4.319 -3.031 -0.597 1.00 73.44 168 GLU A C 1
ATOM 1329 O O . GLU A 1 168 ? 3.607 -2.177 -1.129 1.00 73.44 168 GLU A O 1
ATOM 1334 N N . LYS A 1 169 ? 5.268 -2.706 0.287 1.00 76.50 169 LYS A N 1
ATOM 1335 C CA . LYS A 1 169 ? 5.488 -1.349 0.803 1.00 76.50 169 LYS A CA 1
ATOM 1336 C C . LYS A 1 169 ? 5.785 -0.333 -0.299 1.00 76.50 169 LYS A C 1
ATOM 1338 O O . LYS A 1 169 ? 5.363 0.818 -0.192 1.00 76.50 169 LYS A O 1
ATOM 1343 N N . HIS A 1 170 ? 6.535 -0.740 -1.320 1.00 78.88 170 HIS A N 1
ATOM 1344 C CA . HIS A 1 170 ? 6.975 0.129 -2.412 1.00 78.88 170 HIS A CA 1
ATOM 1345 C C . HIS A 1 170 ? 6.207 -0.097 -3.726 1.00 78.88 170 HIS A C 1
ATOM 1347 O O . HIS A 1 170 ? 6.529 0.547 -4.721 1.00 78.88 170 HIS A O 1
ATOM 1353 N N . ALA A 1 171 ? 5.186 -0.965 -3.725 1.00 81.19 171 ALA A N 1
ATOM 1354 C CA . ALA A 1 171 ? 4.392 -1.345 -4.897 1.00 81.19 171 ALA A CA 1
ATOM 1355 C C . ALA A 1 171 ? 5.253 -1.790 -6.100 1.00 81.19 171 ALA A C 1
ATOM 1357 O O . ALA A 1 171 ? 5.066 -1.328 -7.226 1.00 81.19 171 ALA A O 1
ATOM 1358 N N . LEU A 1 172 ? 6.220 -2.673 -5.840 1.00 84.00 172 LEU A N 1
ATOM 1359 C CA . LEU A 1 172 ? 7.169 -3.181 -6.831 1.00 84.00 1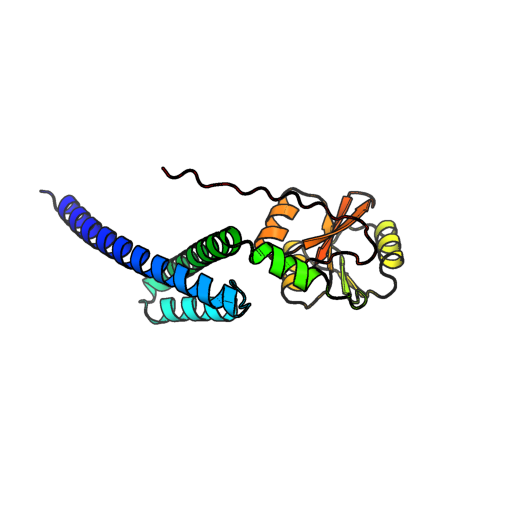72 LEU A CA 1
ATOM 1360 C C . LEU A 1 172 ? 6.770 -4.564 -7.353 1.00 84.00 172 LEU A C 1
ATOM 1362 O O . LEU A 1 172 ? 6.058 -5.327 -6.701 1.00 84.00 172 LEU A O 1
ATOM 1366 N N . TYR A 1 173 ? 7.308 -4.909 -8.519 1.00 83.94 173 TYR A N 1
ATOM 1367 C CA . TYR A 1 173 ? 7.010 -6.137 -9.246 1.00 83.94 173 TYR A CA 1
ATOM 1368 C C . TYR A 1 173 ? 8.286 -6.915 -9.533 1.00 83.94 173 TYR A C 1
ATOM 1370 O O . TYR A 1 173 ? 9.294 -6.342 -9.950 1.00 83.94 173 TYR A O 1
ATOM 1378 N N . VAL A 1 174 ? 8.228 -8.232 -9.346 1.00 83.25 174 VAL A N 1
ATOM 1379 C CA . VAL A 1 174 ? 9.304 -9.143 -9.743 1.00 83.25 174 VAL A CA 1
ATOM 1380 C C . VAL A 1 174 ? 9.325 -9.265 -11.264 1.00 83.25 174 VAL A C 1
ATOM 1382 O O . VAL A 1 174 ? 8.323 -9.629 -11.872 1.00 83.25 174 VAL A O 1
ATOM 1385 N N . GLN A 1 175 ? 10.485 -8.993 -11.851 1.00 82.50 175 GLN A N 1
ATOM 1386 C CA . GLN A 1 175 ? 10.728 -9.001 -13.297 1.00 82.50 175 GLN A CA 1
ATOM 1387 C C . GLN A 1 175 ? 11.450 -10.268 -13.736 1.00 82.50 175 GLN A C 1
ATOM 1389 O O . GLN A 1 175 ? 11.151 -10.849 -14.774 1.00 82.50 175 GLN A O 1
ATOM 1394 N N . ALA A 1 176 ? 12.413 -10.708 -12.928 1.00 79.44 176 ALA A N 1
ATOM 1395 C CA . ALA A 1 176 ? 13.204 -11.894 -13.202 1.00 79.44 176 ALA A CA 1
ATOM 1396 C C . ALA A 1 176 ? 13.666 -12.551 -11.902 1.00 79.44 176 ALA A C 1
ATOM 1398 O O . ALA A 1 176 ? 13.904 -11.877 -10.900 1.00 79.44 176 ALA A O 1
ATOM 1399 N N . CYS A 1 177 ? 13.833 -13.872 -11.948 1.00 81.50 177 CYS A N 1
ATOM 1400 C CA . CYS A 1 177 ? 14.498 -14.660 -10.917 1.00 81.50 177 CYS A CA 1
ATOM 1401 C C . CYS A 1 177 ? 15.868 -15.088 -11.445 1.00 81.50 177 CYS A C 1
ATOM 1403 O O . CYS A 1 177 ? 15.969 -15.662 -12.529 1.00 81.50 177 CYS A O 1
ATOM 1405 N N . LEU A 1 178 ? 16.913 -14.801 -10.678 1.00 80.38 178 LEU A N 1
ATOM 1406 C CA . LEU A 1 178 ? 18.304 -14.974 -11.066 1.00 80.38 178 LEU A CA 1
ATOM 1407 C C . LEU A 1 178 ? 18.960 -16.005 -10.136 1.00 80.38 178 LEU A C 1
ATOM 1409 O O . LEU A 1 178 ? 19.092 -15.746 -8.933 1.00 80.38 178 LEU A O 1
ATOM 1413 N N . PRO A 1 179 ? 19.348 -17.186 -10.654 1.00 75.19 179 PRO A N 1
ATOM 1414 C CA . PRO A 1 179 ? 20.012 -18.224 -9.875 1.00 75.19 179 PRO A CA 1
ATOM 1415 C C . PRO A 1 179 ? 21.517 -17.931 -9.775 1.00 75.19 179 PRO A C 1
ATOM 1417 O O . PRO A 1 179 ? 22.334 -18.606 -10.396 1.00 75.19 179 PRO A O 1
ATOM 1420 N N . LEU A 1 180 ? 21.870 -16.889 -9.023 1.00 82.44 180 LEU A N 1
ATOM 1421 C CA . LEU A 1 180 ? 23.257 -16.551 -8.683 1.00 82.44 180 LEU A CA 1
ATOM 1422 C C . LEU A 1 180 ? 23.751 -17.473 -7.549 1.00 82.44 180 LEU A C 1
ATOM 1424 O O . LEU A 1 180 ? 23.150 -18.521 -7.290 1.00 82.44 180 LEU A O 1
ATOM 1428 N N . ASN A 1 181 ? 24.806 -17.089 -6.823 1.00 79.50 181 ASN A N 1
ATOM 1429 C CA . ASN A 1 181 ? 25.255 -17.799 -5.611 1.00 79.50 181 ASN A CA 1
ATOM 1430 C C . ASN A 1 181 ? 24.120 -18.129 -4.607 1.00 79.50 181 ASN A C 1
ATOM 1432 O O . ASN A 1 181 ? 24.183 -19.115 -3.873 1.00 79.50 181 ASN A O 1
ATOM 1436 N N . ARG A 1 182 ? 23.060 -17.318 -4.606 1.00 82.06 182 ARG A N 1
ATOM 1437 C CA . ARG A 1 182 ? 21.732 -17.558 -4.037 1.00 82.06 182 ARG A CA 1
ATOM 1438 C C . ARG A 1 182 ? 20.680 -16.978 -4.985 1.00 82.06 182 ARG A C 1
ATOM 1440 O O . ARG A 1 182 ? 21.008 -16.279 -5.940 1.00 82.06 182 ARG A O 1
ATOM 1447 N N . ARG A 1 183 ? 19.396 -17.238 -4.728 1.00 81.38 183 ARG A N 1
ATOM 1448 C CA . ARG A 1 183 ? 18.320 -16.655 -5.546 1.00 81.38 183 ARG A CA 1
ATOM 1449 C C . ARG A 1 183 ? 18.215 -15.154 -5.304 1.00 81.38 183 ARG A C 1
ATOM 1451 O O . ARG A 1 183 ? 18.029 -14.729 -4.163 1.00 81.38 183 ARG A O 1
ATOM 1458 N N . TYR A 1 184 ? 18.275 -14.393 -6.387 1.00 87.94 184 TYR A N 1
ATOM 1459 C CA . TYR A 1 184 ? 17.975 -12.969 -6.412 1.00 87.94 184 TYR A CA 1
ATOM 1460 C C . TYR A 1 184 ? 16.792 -12.691 -7.333 1.00 87.94 184 TYR A C 1
ATOM 1462 O O . TYR A 1 184 ? 16.536 -13.432 -8.281 1.00 87.94 184 TYR A O 1
ATOM 1470 N N . PHE A 1 185 ? 16.094 -11.599 -7.069 1.00 88.69 185 PHE A N 1
ATOM 1471 C CA . PHE A 1 185 ? 15.023 -11.090 -7.902 1.00 88.69 185 PHE A CA 1
ATOM 1472 C C . PHE A 1 185 ? 15.386 -9.710 -8.419 1.00 88.69 185 PHE A C 1
ATOM 1474 O O . PHE A 1 185 ? 15.782 -8.841 -7.643 1.00 88.69 185 PHE A O 1
ATOM 1481 N N . ALA A 1 186 ? 15.233 -9.515 -9.726 1.00 88.81 186 ALA A N 1
ATOM 1482 C CA . ALA A 1 186 ? 15.192 -8.181 -10.300 1.00 88.81 186 ALA A CA 1
ATOM 1483 C C . ALA A 1 186 ? 13.785 -7.627 -10.070 1.00 88.81 186 ALA A C 1
ATOM 1485 O O . ALA A 1 186 ? 12.805 -8.257 -10.477 1.00 88.81 186 ALA A O 1
ATOM 1486 N N . VAL A 1 187 ? 13.682 -6.488 -9.391 1.00 90.25 187 VAL A N 1
ATOM 1487 C CA . VAL A 1 187 ? 12.405 -5.844 -9.068 1.00 90.25 187 VAL A CA 1
ATOM 1488 C C . VAL A 1 187 ? 12.310 -4.488 -9.754 1.00 90.25 187 VAL A C 1
ATOM 1490 O O . VAL A 1 187 ? 13.295 -3.757 -9.806 1.00 90.25 187 VAL A O 1
ATOM 1493 N N . GLY A 1 188 ? 11.130 -4.160 -10.277 1.00 89.25 188 GLY A N 1
ATOM 1494 C CA . GLY A 1 188 ? 10.847 -2.924 -11.012 1.00 89.25 188 GLY A CA 1
ATOM 1495 C C . GLY A 1 188 ? 9.531 -2.281 -10.578 1.00 89.25 188 GLY A C 1
ATOM 1496 O O . GLY A 1 188 ? 8.707 -2.924 -9.932 1.00 89.25 188 GLY A O 1
ATOM 1497 N N . SER A 1 189 ? 9.313 -1.018 -10.941 1.00 85.69 189 SER A N 1
ATOM 1498 C CA . SER A 1 189 ? 8.127 -0.237 -10.541 1.00 85.69 189 SER A CA 1
ATOM 1499 C C . SER A 1 189 ? 6.880 -0.475 -11.402 1.00 85.69 189 SER A C 1
ATOM 1501 O O . SER A 1 189 ? 5.791 -0.019 -11.056 1.00 85.69 189 SER A O 1
ATOM 1503 N N . LYS A 1 190 ? 7.009 -1.206 -12.513 1.00 80.56 190 LYS A N 1
ATOM 1504 C CA . LYS A 1 190 ? 5.896 -1.572 -13.400 1.00 80.56 190 LYS A CA 1
ATOM 1505 C C . LYS A 1 190 ? 5.809 -3.084 -13.545 1.00 80.56 190 LYS A C 1
ATOM 1507 O O . LYS A 1 190 ? 6.838 -3.733 -13.681 1.00 80.56 190 LYS A O 1
ATOM 1512 N N . LEU A 1 191 ? 4.604 -3.645 -13.581 1.00 74.44 191 LEU A N 1
ATOM 1513 C CA . LEU A 1 191 ? 4.422 -5.022 -14.037 1.00 74.44 191 LEU A CA 1
ATOM 1514 C C . LEU A 1 191 ? 4.715 -5.074 -15.539 1.00 74.44 191 LEU A C 1
ATOM 1516 O O . LEU A 1 191 ? 4.129 -4.293 -16.280 1.00 74.44 191 LEU A O 1
ATOM 1520 N N . ILE A 1 192 ? 5.585 -5.979 -15.981 1.00 70.81 192 ILE A N 1
ATOM 1521 C CA . ILE A 1 192 ? 5.907 -6.159 -17.400 1.00 70.81 192 ILE A CA 1
ATOM 1522 C C . ILE A 1 192 ? 5.579 -7.592 -17.791 1.00 70.81 192 ILE A C 1
ATOM 1524 O O . ILE A 1 192 ? 5.943 -8.541 -17.094 1.00 70.81 192 ILE A O 1
ATOM 1528 N N . LEU A 1 193 ? 4.875 -7.748 -18.911 1.00 66.12 193 LEU A N 1
ATOM 1529 C CA . LEU A 1 193 ? 4.593 -9.049 -19.499 1.00 66.12 193 LEU A CA 1
ATOM 1530 C C . LEU A 1 193 ? 5.439 -9.215 -20.757 1.00 66.12 193 LEU A C 1
ATOM 1532 O O . LEU A 1 193 ? 5.328 -8.380 -21.657 1.00 66.12 193 LEU A O 1
ATOM 1536 N N . PRO A 1 194 ? 6.258 -10.278 -20.859 1.00 64.75 194 PRO A N 1
ATOM 1537 C CA . PRO A 1 194 ? 6.987 -10.540 -22.087 1.00 64.75 194 PRO A CA 1
ATOM 1538 C C . PRO A 1 194 ? 5.988 -10.733 -23.236 1.00 64.75 194 PRO A C 1
ATOM 1540 O O . PRO A 1 194 ? 4.960 -11.398 -23.090 1.00 64.75 194 PRO A O 1
ATOM 1543 N N . SER A 1 195 ? 6.245 -10.098 -24.375 1.00 59.03 195 SER A N 1
ATOM 1544 C CA . SER A 1 195 ? 5.349 -10.137 -25.536 1.00 59.03 195 SER A CA 1
ATOM 1545 C C . SER A 1 195 ? 5.452 -11.445 -26.332 1.00 59.03 195 SER A C 1
ATOM 1547 O O . SER A 1 195 ? 4.619 -11.702 -27.200 1.00 59.03 195 SER A O 1
ATOM 1549 N N . ASP A 1 196 ? 6.439 -12.283 -26.020 1.00 64.19 196 ASP A N 1
ATOM 1550 C CA . ASP A 1 196 ? 6.792 -13.539 -26.685 1.00 64.19 196 ASP A CA 1
ATOM 1551 C C . ASP A 1 196 ? 6.299 -14.806 -25.955 1.00 64.19 196 ASP A C 1
ATOM 1553 O O . ASP A 1 196 ? 6.477 -15.919 -26.455 1.00 64.19 196 ASP A O 1
ATOM 1557 N N . VAL A 1 197 ? 5.628 -14.677 -24.804 1.00 65.06 197 VAL A N 1
ATOM 1558 C CA . VAL A 1 197 ? 5.070 -15.828 -24.071 1.00 65.06 197 VAL A CA 1
ATOM 1559 C C . VAL A 1 197 ? 3.654 -16.193 -24.520 1.00 65.06 197 VAL A C 1
ATOM 1561 O O . VAL A 1 197 ? 2.748 -15.366 -24.566 1.00 65.06 197 VAL A O 1
ATOM 1564 N N . GLN A 1 198 ? 3.436 -17.489 -24.773 1.00 54.09 198 GLN A N 1
ATOM 1565 C CA . GLN A 1 198 ? 2.143 -18.041 -25.210 1.00 54.09 198 GLN A CA 1
ATOM 1566 C C . GLN A 1 198 ? 1.057 -18.026 -24.120 1.00 54.09 198 GLN A C 1
ATOM 1568 O O . GLN A 1 198 ? -0.132 -18.064 -24.427 1.00 54.09 198 GLN A O 1
ATOM 1573 N N . SER A 1 199 ? 1.444 -17.998 -22.842 1.00 54.94 199 SER A N 1
ATOM 1574 C CA . SER A 1 199 ? 0.506 -17.921 -21.720 1.00 54.94 199 SER A CA 1
ATOM 1575 C C . SER A 1 199 ? 1.183 -17.349 -20.482 1.00 54.94 199 SER A C 1
ATOM 1577 O O . SER A 1 199 ? 2.309 -17.738 -20.170 1.00 54.94 199 SER A O 1
ATOM 1579 N N . VAL A 1 200 ? 0.470 -16.510 -19.734 1.00 61.00 200 VAL A N 1
ATOM 1580 C CA . VAL A 1 200 ? 0.879 -16.045 -18.403 1.00 61.00 200 VAL A CA 1
ATOM 1581 C C . VAL A 1 200 ? -0.135 -16.547 -17.382 1.00 61.00 200 VAL A C 1
ATOM 1583 O O . VAL A 1 200 ? -1.341 -16.496 -17.621 1.00 61.00 200 VAL A O 1
ATOM 1586 N N . ARG A 1 201 ? 0.349 -17.056 -16.246 1.00 52.00 201 ARG A N 1
ATOM 1587 C CA . ARG A 1 201 ? -0.494 -17.509 -15.134 1.00 52.00 201 ARG A CA 1
ATOM 1588 C C . ARG A 1 201 ? -0.301 -16.574 -13.952 1.00 52.00 201 ARG A C 1
ATOM 1590 O O . ARG A 1 201 ? 0.814 -16.434 -13.462 1.00 52.00 201 ARG A O 1
ATOM 1597 N N . PHE A 1 202 ? -1.391 -15.985 -13.483 1.00 61.62 202 PHE A N 1
ATOM 1598 C CA . PHE A 1 202 ? -1.413 -15.206 -12.253 1.00 61.62 202 PHE A CA 1
ATOM 1599 C C . PHE A 1 202 ? -2.072 -16.032 -11.156 1.00 61.62 202 PHE A C 1
ATOM 1601 O O . PHE A 1 202 ? -3.166 -16.562 -11.349 1.00 61.62 202 PHE A O 1
ATOM 1608 N N . LEU A 1 203 ? -1.408 -16.136 -10.007 1.00 48.34 203 LEU A N 1
ATOM 1609 C CA . LEU A 1 203 ? -2.032 -16.617 -8.784 1.00 48.34 203 LEU A CA 1
ATOM 1610 C C . LEU A 1 203 ? -2.431 -15.387 -7.971 1.00 48.34 203 LEU A C 1
ATOM 1612 O O . LEU A 1 203 ? -1.573 -14.700 -7.424 1.00 48.34 203 LEU A O 1
ATOM 1616 N N . ILE A 1 204 ? -3.727 -15.093 -7.935 1.00 57.81 204 ILE A N 1
ATOM 1617 C CA . ILE A 1 204 ? -4.270 -13.966 -7.179 1.00 57.81 204 ILE A CA 1
ATOM 1618 C C . ILE A 1 204 ? -4.971 -14.548 -5.959 1.00 57.81 204 ILE A C 1
ATOM 1620 O O . ILE A 1 204 ? -5.998 -15.212 -6.084 1.00 57.81 204 ILE A O 1
ATOM 1624 N N . GLN A 1 205 ? -4.398 -14.325 -4.779 1.00 46.06 205 GLN A N 1
ATOM 1625 C CA . GLN A 1 205 ? -5.030 -14.710 -3.526 1.00 46.06 205 GLN A CA 1
ATOM 1626 C C . GLN A 1 205 ? -5.843 -13.530 -3.002 1.00 46.06 205 GLN A C 1
ATOM 1628 O O . GLN A 1 205 ? -5.303 -12.592 -2.421 1.00 46.06 205 GLN A O 1
ATOM 1633 N N . ILE A 1 206 ? -7.152 -13.585 -3.218 1.00 52.72 206 ILE A N 1
ATOM 1634 C CA . ILE A 1 206 ? -8.087 -12.618 -2.649 1.00 52.72 206 ILE A CA 1
ATOM 1635 C C . ILE A 1 206 ? -8.435 -13.123 -1.250 1.00 52.72 206 ILE A C 1
ATOM 1637 O O . ILE A 1 206 ? -9.075 -14.164 -1.105 1.00 52.72 206 ILE A O 1
ATOM 1641 N N . LYS A 1 207 ? -7.980 -12.423 -0.208 1.00 42.28 207 LYS A N 1
ATOM 1642 C CA . LYS A 1 207 ? -8.510 -12.641 1.140 1.00 42.28 207 LYS A CA 1
ATOM 1643 C C . LYS A 1 207 ? -9.850 -11.925 1.216 1.00 42.28 207 LYS A C 1
ATOM 1645 O O . LYS A 1 207 ? -9.890 -10.712 1.384 1.00 42.28 207 LYS A O 1
ATOM 1650 N N . THR A 1 208 ? -10.938 -12.668 1.062 1.00 39.09 208 THR A N 1
ATOM 1651 C CA . THR A 1 208 ? -12.264 -12.175 1.423 1.00 39.09 208 THR A CA 1
ATOM 1652 C C . THR A 1 208 ? -12.248 -11.913 2.925 1.00 39.09 208 THR A C 1
ATOM 1654 O O . THR A 1 208 ? -11.992 -12.829 3.708 1.00 39.09 208 THR A O 1
ATOM 1657 N N . VAL A 1 209 ? -12.463 -10.666 3.339 1.00 43.22 209 VAL A N 1
ATOM 1658 C CA . VAL A 1 209 ? -12.799 -10.380 4.733 1.00 43.22 209 VAL A CA 1
ATOM 1659 C C . VAL A 1 209 ? -14.201 -10.947 4.925 1.00 43.22 209 VAL A C 1
ATOM 1661 O O . VAL A 1 209 ? -15.166 -10.398 4.399 1.00 43.22 209 VAL A O 1
ATOM 1664 N N . GLU A 1 210 ? -14.307 -12.103 5.582 1.00 36.88 210 GLU A N 1
ATOM 1665 C CA . GLU A 1 210 ? -15.596 -12.608 6.046 1.00 36.88 210 GLU A CA 1
ATOM 1666 C C . GLU A 1 210 ? -16.214 -11.529 6.942 1.00 36.88 210 GLU A C 1
ATOM 1668 O O . GLU A 1 210 ? -15.635 -11.131 7.953 1.00 36.88 210 GLU A O 1
ATOM 1673 N N . THR A 1 211 ? -17.358 -11.003 6.511 1.00 39.78 211 THR A N 1
ATOM 1674 C CA . THR A 1 211 ? -18.213 -10.105 7.286 1.00 39.78 211 THR A CA 1
ATOM 1675 C C . THR A 1 211 ? -18.568 -10.770 8.614 1.00 39.78 211 THR A C 1
ATOM 1677 O O . THR A 1 211 ? -19.339 -11.731 8.625 1.00 39.78 211 THR A O 1
ATOM 1680 N N . LEU A 1 212 ? -17.983 -10.259 9.699 1.00 34.31 212 LEU A N 1
ATOM 1681 C CA . LEU A 1 212 ? -18.455 -10.424 11.076 1.00 34.31 212 LEU A CA 1
ATOM 1682 C C . LEU A 1 212 ? -19.555 -9.403 11.3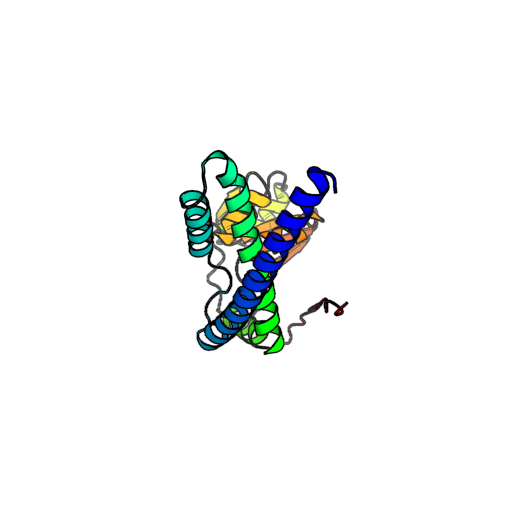73 1.00 34.31 212 LEU A C 1
ATOM 1684 O O . LEU A 1 212 ? -19.403 -8.240 10.928 1.00 34.31 212 LEU A O 1
#